Protein AF-A0AA36BW80-F1 (afdb_monomer_lite)

Radius of gyration: 23.78 Å; chains: 1; bounding box: 56×32×63 Å

Organism: Octopus vulgaris (NCBI:txid6645)

Sequence (211 aa):
MNAEKLYYISKNQFQKLRVDFVKYLDDIDSFLDEALDNGLLTQSNIEGIMSEKDSNSQKRRLHNILYKKLPDGSREFVSALKKSEHEEIITLLDEQSVYPMKFKTHGRVVLINNVKFDDEEKYPERLGSEKDVEGITKLFTAFNFDVQLYSNKTAEEMEDSILKEAAESTANEDCFVMFLMSHGALGNIVGVDGEKLPYSTINKILKKSTP

Foldseek 3Di:
DPPLQQFAQALVLLVVCLVVQLVQPPPVPQLVVLCCVLVVDDPVLVVVLVPDPDSSSSSNSVSVSNSVCPPVCVSSNVRSCVRSVSVVSVVSSVPPPDQGQTFQQLEAEEEEAEFAAPPCVVFPGPPPVVVVVVVVVVVSVVSRHHYHYHYQFALVRVLVVLLVVLADDCPRHSDYHYHHHADDDVQFGGGSHRDTHGPVSSVVSNVPRDD

Structure (mmCIF, N/CA/C/O backbone):
data_AF-A0AA36BW80-F1
#
_entry.id   AF-A0AA36BW80-F1
#
loop_
_atom_site.group_PDB
_atom_site.id
_atom_site.type_symbol
_atom_site.label_atom_id
_atom_site.label_alt_id
_atom_site.label_comp_id
_atom_site.label_asym_id
_atom_site.label_entity_id
_atom_site.label_seq_id
_atom_site.pdbx_PDB_ins_code
_atom_site.Cartn_x
_atom_site.Cartn_y
_atom_site.Cartn_z
_atom_site.occupancy
_atom_site.B_iso_or_equiv
_atom_site.auth_seq_id
_atom_site.auth_comp_id
_atom_site.auth_asym_id
_atom_site.auth_atom_id
_atom_site.pdbx_PDB_model_num
ATOM 1 N N . MET A 1 1 ? 11.065 -20.144 -0.712 1.00 30.17 1 MET A N 1
ATOM 2 C CA . MET A 1 1 ? 10.770 -19.592 -2.050 1.00 30.17 1 MET A CA 1
ATOM 3 C C . MET A 1 1 ? 10.966 -18.095 -1.936 1.00 30.17 1 MET A C 1
ATOM 5 O O . MET A 1 1 ? 10.349 -17.511 -1.058 1.00 30.17 1 MET A O 1
ATOM 9 N N . ASN A 1 2 ? 11.896 -17.509 -2.694 1.00 33.22 2 ASN A N 1
ATOM 10 C CA . ASN A 1 2 ? 12.104 -16.059 -2.676 1.00 33.22 2 ASN A CA 1
ATOM 11 C C . ASN A 1 2 ? 10.830 -15.415 -3.221 1.00 33.22 2 ASN A C 1
ATOM 13 O O . ASN A 1 2 ? 10.525 -15.601 -4.397 1.00 33.22 2 ASN A O 1
ATOM 17 N N . ALA A 1 3 ? 10.070 -14.731 -2.367 1.00 41.69 3 ALA A N 1
ATOM 18 C CA . ALA A 1 3 ? 8.984 -13.889 -2.833 1.00 41.69 3 ALA A CA 1
ATOM 19 C C . ALA A 1 3 ? 9.610 -12.828 -3.744 1.00 41.69 3 ALA A C 1
ATOM 21 O O . ALA A 1 3 ? 10.480 -12.057 -3.333 1.00 41.69 3 ALA A O 1
ATOM 22 N N . GLU A 1 4 ? 9.269 -12.889 -5.025 1.00 52.19 4 GLU A N 1
ATOM 23 C CA . GLU A 1 4 ? 9.754 -11.953 -6.023 1.00 52.19 4 GLU A CA 1
ATOM 24 C C . GLU A 1 4 ? 9.199 -10.581 -5.638 1.00 52.19 4 GLU A C 1
ATOM 26 O O . GLU A 1 4 ? 7.994 -10.355 -5.725 1.00 52.19 4 GLU A O 1
ATOM 31 N N . LYS A 1 5 ? 10.058 -9.692 -5.121 1.00 57.06 5 LYS A N 1
ATOM 32 C CA . LYS A 1 5 ? 9.655 -8.328 -4.769 1.00 57.06 5 LYS A CA 1
ATOM 33 C C . LYS A 1 5 ? 8.990 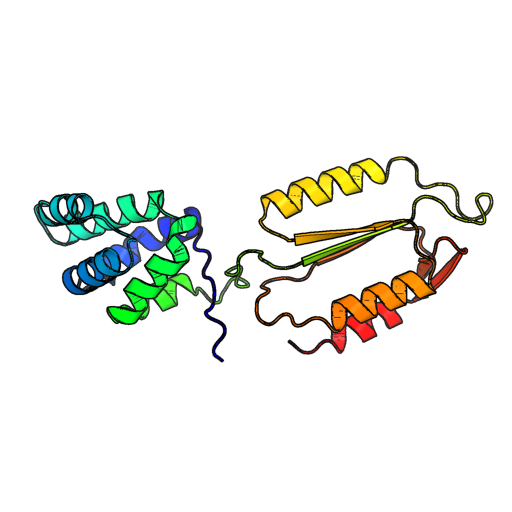-7.707 -5.999 1.00 57.06 5 LYS A C 1
ATOM 35 O O . LYS A 1 5 ? 9.675 -7.468 -6.994 1.00 57.06 5 LYS A O 1
ATOM 40 N N . LEU A 1 6 ? 7.679 -7.461 -5.948 1.00 59.22 6 LEU A N 1
ATOM 41 C CA . LEU A 1 6 ? 7.058 -6.549 -6.901 1.00 59.22 6 LEU A CA 1
ATOM 42 C C . LEU A 1 6 ? 7.641 -5.172 -6.591 1.00 59.22 6 LEU A C 1
ATOM 44 O O . LEU A 1 6 ? 7.591 -4.729 -5.449 1.00 59.22 6 LEU A O 1
ATOM 48 N N . TYR A 1 7 ? 8.262 -4.547 -7.586 1.00 70.88 7 TYR A N 1
ATOM 49 C CA . TYR A 1 7 ? 8.749 -3.180 -7.474 1.00 70.88 7 TYR A CA 1
ATOM 50 C C . TYR A 1 7 ? 7.719 -2.245 -8.093 1.00 70.88 7 TYR A C 1
ATOM 52 O O . TYR A 1 7 ? 7.228 -2.507 -9.188 1.00 70.88 7 TYR A O 1
ATOM 60 N N . TYR A 1 8 ? 7.444 -1.135 -7.419 1.00 81.56 8 TYR A N 1
ATOM 61 C CA . TYR A 1 8 ? 6.646 -0.026 -7.912 1.00 81.56 8 TYR A CA 1
ATOM 62 C C . TYR A 1 8 ? 7.563 1.186 -8.016 1.00 81.56 8 TYR A C 1
ATOM 64 O O . TYR A 1 8 ? 7.999 1.743 -7.010 1.00 81.56 8 TYR A O 1
ATOM 72 N N . ILE A 1 9 ? 7.885 1.582 -9.245 1.00 85.94 9 ILE A N 1
ATOM 73 C CA . ILE A 1 9 ? 8.700 2.762 -9.519 1.00 85.94 9 ILE A CA 1
ATOM 74 C C . ILE A 1 9 ? 7.771 3.844 -10.049 1.00 85.94 9 ILE A C 1
ATOM 76 O O . ILE A 1 9 ? 7.249 3.770 -11.166 1.00 85.94 9 ILE A O 1
ATOM 80 N N . SER A 1 10 ? 7.559 4.883 -9.244 1.00 85.12 10 SER A N 1
ATOM 81 C CA . SER A 1 10 ? 6.707 5.994 -9.661 1.00 85.12 10 SER A CA 1
ATOM 82 C C . SER A 1 10 ? 7.362 6.807 -10.785 1.00 85.12 10 SER A C 1
ATOM 84 O O . SER A 1 10 ? 8.582 6.992 -10.826 1.00 85.12 10 SER A O 1
ATOM 86 N N . LYS A 1 11 ? 6.542 7.395 -11.666 1.00 89.12 11 LYS A N 1
ATOM 87 C CA . LYS A 1 11 ? 7.024 8.324 -12.705 1.00 89.12 11 LYS A CA 1
ATOM 88 C C . LYS A 1 11 ? 7.850 9.472 -12.123 1.00 89.12 11 LYS A C 1
ATOM 90 O O . LYS A 1 11 ? 8.851 9.858 -12.714 1.00 89.12 11 LYS A O 1
ATOM 95 N N . ASN A 1 12 ? 7.450 10.005 -10.967 1.00 85.69 12 ASN A N 1
ATOM 96 C CA . ASN A 1 12 ? 8.148 11.109 -10.306 1.00 85.69 12 ASN A CA 1
ATOM 97 C C . ASN A 1 12 ? 9.541 10.689 -9.810 1.00 85.69 12 ASN A C 1
ATOM 99 O O . ASN A 1 12 ? 10.522 11.380 -10.073 1.00 85.69 12 ASN A O 1
ATOM 103 N N . GLN A 1 13 ? 9.637 9.532 -9.148 1.00 85.94 13 GLN A N 1
ATOM 104 C CA . GLN A 1 13 ? 10.915 8.952 -8.723 1.00 85.94 13 GLN A CA 1
ATOM 105 C C . GLN A 1 13 ? 11.845 8.754 -9.924 1.00 85.94 13 GLN A C 1
ATOM 107 O O . GLN A 1 13 ? 12.967 9.256 -9.934 1.00 85.94 13 GLN A O 1
ATOM 112 N N . PHE A 1 14 ? 11.349 8.117 -10.985 1.00 91.56 14 PHE A N 1
ATOM 113 C CA . PHE A 1 14 ? 12.156 7.863 -12.175 1.00 91.56 14 PHE A CA 1
ATOM 114 C C . PHE A 1 14 ? 12.540 9.142 -12.937 1.00 91.56 14 PHE A C 1
ATOM 116 O O . PHE A 1 14 ? 13.616 9.230 -13.529 1.00 91.56 14 PHE A O 1
ATOM 123 N N . GLN A 1 15 ? 11.685 10.167 -12.915 1.00 91.44 15 GLN A N 1
ATOM 124 C CA . GLN A 1 15 ? 11.980 11.468 -13.513 1.00 91.44 15 GLN A CA 1
ATOM 125 C C . GLN A 1 15 ? 13.122 12.187 -12.792 1.00 91.44 15 GLN A C 1
ATOM 127 O O . GLN A 1 15 ? 13.982 12.761 -13.462 1.00 91.44 15 GLN A O 1
ATOM 132 N N . LYS A 1 16 ? 13.156 12.135 -11.455 1.00 90.25 16 LYS A N 1
ATOM 133 C CA . LYS A 1 16 ? 14.258 12.692 -10.653 1.00 90.25 16 LYS A CA 1
ATOM 134 C C . LYS A 1 16 ? 15.579 11.971 -10.926 1.00 90.25 16 LYS A C 1
ATOM 136 O O . LYS A 1 16 ? 16.608 12.629 -11.030 1.00 90.25 16 LYS A O 1
ATOM 141 N N . LEU A 1 17 ? 15.524 10.660 -11.161 1.00 91.12 17 LEU A N 1
ATOM 142 C CA . LEU A 1 17 ? 16.691 9.826 -11.457 1.00 91.12 17 LEU A CA 1
ATOM 143 C C . LEU A 1 17 ? 17.322 10.091 -12.837 1.00 91.12 17 LEU A C 1
ATOM 145 O O . LEU A 1 17 ? 18.372 9.546 -13.142 1.00 91.12 17 LEU A O 1
ATOM 149 N N . ARG A 1 18 ? 16.725 10.913 -13.712 1.00 94.00 18 ARG A N 1
ATOM 150 C CA . ARG A 1 18 ? 17.147 11.030 -15.123 1.00 94.00 18 ARG A CA 1
ATOM 151 C C . ARG A 1 18 ? 18.644 11.297 -15.326 1.00 94.00 18 ARG A C 1
ATOM 153 O O . ARG A 1 18 ? 19.227 10.750 -16.259 1.00 94.00 18 ARG A O 1
ATOM 160 N N . VAL A 1 19 ? 19.242 12.172 -14.515 1.00 93.75 19 VAL A N 1
ATOM 161 C CA . VAL A 1 19 ? 20.666 12.532 -14.644 1.00 93.75 19 VAL A CA 1
ATOM 162 C C . VAL A 1 19 ? 21.546 11.335 -14.303 1.00 93.75 19 VAL A C 1
ATOM 164 O O . VAL A 1 19 ? 22.405 10.966 -15.103 1.00 93.75 19 VAL A O 1
ATOM 167 N N . ASP A 1 20 ? 21.285 10.700 -13.165 1.00 94.38 20 ASP A N 1
ATOM 168 C CA . ASP A 1 20 ? 22.037 9.536 -12.714 1.00 94.38 20 ASP A CA 1
ATOM 169 C C . ASP A 1 20 ? 21.782 8.315 -13.603 1.00 94.38 20 ASP A C 1
ATOM 171 O O . ASP A 1 20 ? 22.722 7.616 -13.953 1.00 94.38 20 ASP A O 1
ATOM 175 N N . PHE A 1 21 ? 20.558 8.115 -14.098 1.00 95.06 21 PHE A N 1
ATOM 176 C CA . PHE A 1 21 ? 20.239 7.057 -15.059 1.00 95.06 21 PHE A CA 1
ATOM 177 C C . PHE A 1 21 ? 21.122 7.136 -16.313 1.00 95.06 21 PHE A C 1
ATOM 179 O O . PHE A 1 21 ? 21.703 6.142 -16.729 1.00 95.06 21 PHE A O 1
ATOM 186 N N . VAL A 1 22 ? 21.282 8.324 -16.909 1.00 95.81 22 VAL A N 1
ATOM 187 C CA . VAL A 1 22 ? 22.156 8.501 -18.088 1.00 95.81 22 VAL A CA 1
ATOM 188 C C . VAL A 1 22 ? 23.632 8.283 -17.734 1.00 95.81 22 VAL A C 1
ATOM 190 O O . VAL A 1 22 ? 24.400 7.801 -18.567 1.00 95.81 22 VAL A O 1
ATOM 193 N N . LYS A 1 23 ? 24.031 8.644 -16.512 1.00 94.88 23 LYS A N 1
ATOM 194 C CA . LYS A 1 23 ? 25.407 8.522 -16.024 1.00 94.88 23 LYS A CA 1
ATOM 195 C C . LYS A 1 23 ? 25.804 7.070 -15.739 1.00 94.88 23 LYS A C 1
ATOM 197 O O . LYS A 1 23 ? 26.916 6.698 -16.093 1.00 94.88 23 LYS A O 1
ATOM 202 N N . TYR A 1 24 ? 24.920 6.296 -15.112 1.00 95.88 24 TYR A N 1
ATOM 203 C CA . TYR A 1 24 ? 25.202 4.954 -14.592 1.00 95.88 24 TYR A CA 1
ATOM 204 C C . TYR A 1 24 ? 24.695 3.811 -15.481 1.00 95.88 24 TYR A C 1
ATOM 206 O O . TYR A 1 24 ? 25.012 2.668 -15.199 1.00 95.88 24 TYR A O 1
ATOM 214 N N . LEU A 1 25 ? 23.928 4.084 -16.546 1.00 95.56 25 LEU A N 1
ATOM 215 C CA . LEU A 1 25 ? 23.582 3.060 -17.542 1.00 95.56 25 LEU A CA 1
ATOM 216 C C . LEU A 1 25 ? 24.729 2.922 -18.547 1.00 95.56 25 LEU A C 1
ATOM 218 O O . LEU A 1 25 ? 24.671 3.527 -19.616 1.00 95.56 25 LEU A O 1
ATOM 222 N N . ASP A 1 26 ? 25.822 2.274 -18.179 1.00 89.69 26 ASP A N 1
ATOM 223 C CA . ASP A 1 26 ? 27.052 2.186 -18.969 1.00 89.69 26 ASP A CA 1
ATOM 224 C C . ASP A 1 26 ? 26.953 1.200 -20.143 1.00 89.69 26 ASP A C 1
ATOM 226 O O . ASP A 1 26 ? 27.280 1.606 -21.264 1.00 89.69 26 ASP A O 1
ATOM 230 N N . ASP A 1 27 ? 26.422 -0.005 -19.928 1.00 94.44 27 ASP A N 1
ATOM 231 C CA . ASP A 1 27 ? 26.172 -1.013 -20.968 1.00 94.44 27 ASP A CA 1
ATOM 232 C C . ASP A 1 27 ? 24.701 -1.026 -21.420 1.00 94.44 27 ASP A C 1
ATOM 234 O O . ASP A 1 27 ? 23.861 -1.827 -20.996 1.00 94.44 27 ASP A O 1
ATOM 238 N N . ILE A 1 28 ? 24.374 -0.090 -22.314 1.00 95.88 28 ILE A N 1
ATOM 239 C CA . ILE A 1 28 ? 23.012 0.031 -22.839 1.00 95.88 28 ILE A CA 1
ATOM 240 C C . ILE A 1 28 ? 22.580 -1.206 -23.636 1.00 95.88 28 ILE A C 1
ATOM 242 O O . ILE A 1 28 ? 21.406 -1.557 -23.571 1.00 95.88 28 ILE A O 1
ATOM 246 N N . ASP A 1 29 ? 23.488 -1.862 -24.358 1.00 96.69 29 ASP A N 1
ATOM 247 C CA . ASP A 1 29 ? 23.146 -2.970 -25.254 1.00 96.69 29 ASP A CA 1
ATOM 248 C C . ASP A 1 29 ? 22.664 -4.178 -24.444 1.00 96.69 29 ASP A C 1
ATOM 250 O O . ASP A 1 29 ? 21.550 -4.658 -24.668 1.00 96.69 29 ASP A O 1
ATOM 254 N N . SER A 1 30 ? 23.413 -4.561 -23.403 1.00 97.00 30 SER A N 1
ATOM 255 C CA . SER A 1 30 ? 23.007 -5.636 -22.487 1.00 97.00 30 SER A CA 1
ATOM 256 C C . SER A 1 30 ? 21.663 -5.349 -21.810 1.00 97.00 30 SER A C 1
ATOM 258 O O . SER A 1 30 ? 20.834 -6.244 -21.646 1.00 97.00 30 SER A O 1
ATOM 260 N N . PHE A 1 31 ? 21.393 -4.092 -21.438 1.00 98.12 31 PHE A N 1
ATOM 261 C CA . PHE A 1 31 ? 20.081 -3.725 -20.899 1.00 98.12 31 PHE A CA 1
ATOM 262 C C . PHE A 1 31 ? 18.959 -3.855 -21.942 1.00 98.12 31 PHE A C 1
ATOM 264 O O . PHE A 1 31 ? 17.864 -4.309 -21.604 1.00 98.12 31 PHE A O 1
ATOM 271 N N . LEU A 1 32 ? 19.188 -3.420 -23.185 1.00 97.88 32 LEU A N 1
ATOM 272 C CA . LEU A 1 32 ? 18.172 -3.468 -24.240 1.00 97.88 32 LEU A CA 1
ATOM 273 C C . LEU A 1 32 ? 17.806 -4.907 -24.611 1.00 97.88 32 LEU A C 1
ATOM 275 O O . LEU A 1 32 ? 16.619 -5.167 -24.814 1.00 97.88 32 LEU A O 1
ATOM 279 N N . ASP A 1 33 ? 18.777 -5.819 -24.637 1.00 97.81 33 ASP A N 1
ATOM 280 C CA . ASP A 1 33 ? 18.545 -7.244 -24.889 1.00 97.81 33 ASP A CA 1
ATOM 281 C C . ASP A 1 33 ? 17.651 -7.862 -23.804 1.00 97.81 33 ASP A C 1
ATOM 283 O O . ASP A 1 33 ? 16.617 -8.460 -24.110 1.00 97.81 33 ASP A O 1
ATOM 287 N N . GLU A 1 34 ? 17.967 -7.626 -22.528 1.00 98.12 34 GLU A N 1
ATOM 288 C CA . GLU A 1 34 ? 17.155 -8.121 -21.407 1.00 98.12 34 GLU A CA 1
ATOM 289 C C . GLU A 1 34 ? 15.753 -7.495 -21.364 1.00 98.12 34 GLU A C 1
ATOM 291 O O . GLU A 1 34 ? 14.761 -8.153 -21.032 1.00 98.12 34 GLU A O 1
ATOM 296 N N . ALA A 1 35 ? 15.646 -6.213 -21.719 1.00 97.44 35 ALA A N 1
ATOM 297 C CA . ALA A 1 35 ? 14.373 -5.507 -21.795 1.00 97.44 35 ALA A CA 1
ATOM 298 C C . ALA A 1 35 ? 13.517 -5.942 -22.999 1.00 97.44 35 ALA A C 1
ATOM 300 O O . ALA A 1 35 ? 12.293 -5.797 -22.960 1.00 97.44 35 ALA A O 1
ATOM 301 N N . LEU A 1 36 ? 14.125 -6.447 -24.074 1.00 97.81 36 LEU A N 1
ATOM 302 C CA . LEU A 1 36 ? 13.403 -7.075 -25.180 1.00 97.81 36 LEU A CA 1
ATOM 303 C C . LEU A 1 36 ? 12.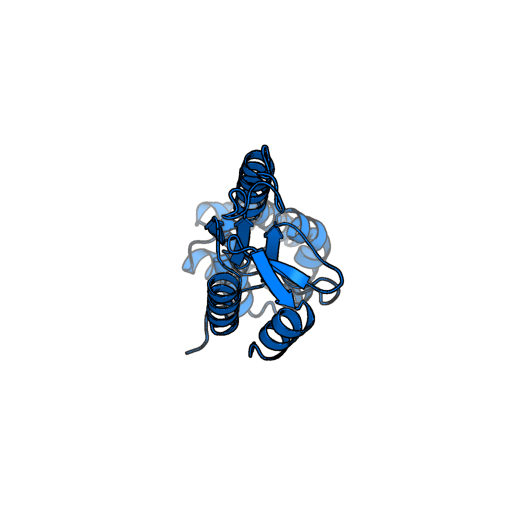888 -8.454 -24.771 1.00 97.81 36 LEU A C 1
ATOM 305 O O . LEU A 1 36 ? 11.708 -8.742 -24.975 1.00 97.81 36 LEU A O 1
ATOM 309 N N . ASP A 1 37 ? 13.759 -9.274 -24.175 1.00 97.69 37 ASP A N 1
ATOM 310 C CA . ASP A 1 37 ? 13.466 -10.652 -23.764 1.00 97.69 37 ASP A CA 1
ATOM 311 C C . ASP A 1 37 ? 12.266 -10.718 -22.812 1.00 97.69 37 ASP A C 1
ATOM 313 O O . ASP A 1 37 ? 11.353 -11.526 -22.987 1.00 97.69 37 ASP A O 1
ATOM 317 N N . ASN A 1 38 ? 12.202 -9.799 -21.846 1.00 96.25 38 ASN A N 1
ATOM 318 C CA . ASN A 1 38 ? 11.106 -9.754 -20.879 1.00 96.25 38 ASN A CA 1
ATOM 319 C C . ASN A 1 38 ? 9.876 -8.941 -21.334 1.00 96.25 38 ASN A C 1
ATOM 321 O O . ASN A 1 38 ? 8.931 -8.776 -20.561 1.00 96.25 38 ASN A O 1
ATOM 325 N N . GLY A 1 39 ? 9.870 -8.430 -22.570 1.00 96.62 39 GLY A N 1
ATOM 326 C CA . GLY A 1 39 ? 8.748 -7.691 -23.154 1.00 96.62 39 GLY A CA 1
ATOM 327 C C . GLY A 1 39 ? 8.583 -6.244 -22.671 1.00 96.62 39 GLY A C 1
ATOM 328 O O . GLY A 1 39 ? 7.615 -5.578 -23.063 1.00 96.62 39 GLY A O 1
ATOM 329 N N . LEU A 1 40 ? 9.509 -5.712 -21.864 1.00 97.56 40 LEU A N 1
ATOM 330 C CA . LEU A 1 40 ? 9.504 -4.299 -21.475 1.00 97.56 40 LEU A CA 1
ATOM 331 C C . LEU A 1 40 ? 9.622 -3.388 -22.697 1.00 97.56 40 LEU A C 1
ATOM 333 O O . LEU A 1 40 ? 8.939 -2.364 -22.764 1.00 97.56 40 LEU A O 1
ATOM 337 N N . LEU A 1 41 ? 10.462 -3.737 -23.667 1.00 97.94 41 LEU A N 1
ATOM 338 C CA . LEU A 1 41 ? 10.683 -2.998 -24.907 1.00 97.94 41 LEU A CA 1
ATOM 339 C C . LEU A 1 41 ? 10.330 -3.854 -26.121 1.00 97.94 41 LEU A C 1
ATOM 341 O O . LEU A 1 41 ? 10.362 -5.076 -26.086 1.00 97.94 41 LEU A O 1
ATOM 345 N N . THR A 1 42 ? 9.977 -3.190 -27.219 1.00 97.69 42 THR A N 1
ATOM 346 C CA . THR A 1 42 ? 9.778 -3.847 -28.517 1.00 97.69 42 THR A CA 1
ATOM 347 C C . THR A 1 42 ? 10.972 -3.605 -29.433 1.00 97.69 42 THR A C 1
ATOM 349 O O . THR A 1 42 ? 11.711 -2.635 -29.252 1.00 97.69 42 THR A O 1
ATOM 352 N N . GLN A 1 43 ? 11.102 -4.405 -30.494 1.00 97.19 43 GLN A N 1
ATOM 353 C CA . GLN A 1 43 ? 12.146 -4.210 -31.506 1.00 97.19 43 GLN A CA 1
ATOM 354 C C . GLN A 1 43 ? 12.141 -2.785 -32.086 1.00 97.19 43 GLN A C 1
ATOM 356 O O . GLN A 1 43 ? 13.180 -2.144 -32.191 1.00 97.19 43 GLN A O 1
ATOM 361 N N . SER A 1 44 ? 10.952 -2.233 -32.358 1.00 97.00 44 SER A N 1
ATOM 362 C CA . SER A 1 44 ? 10.804 -0.850 -32.831 1.00 97.00 44 SER A CA 1
ATOM 363 C C . SER A 1 44 ? 11.274 0.186 -31.799 1.00 97.00 44 SER A C 1
ATOM 365 O O . SER A 1 44 ? 11.780 1.249 -32.166 1.00 97.00 44 SER A O 1
ATOM 367 N N . ASN A 1 45 ? 11.131 -0.099 -30.496 1.00 96.88 45 ASN A N 1
ATOM 368 C CA . ASN A 1 45 ? 11.712 0.759 -29.464 1.00 96.88 45 ASN A CA 1
ATOM 369 C C . ASN A 1 45 ? 13.241 0.755 -29.556 1.00 96.88 45 ASN A C 1
ATOM 371 O O . ASN A 1 45 ? 13.827 1.836 -29.542 1.00 96.88 45 ASN A O 1
ATOM 375 N N . ILE A 1 46 ? 13.853 -0.423 -29.695 1.00 97.31 46 ILE A N 1
ATOM 376 C CA . ILE A 1 46 ? 15.311 -0.597 -29.770 1.00 97.31 46 ILE A CA 1
ATOM 377 C C . ILE A 1 46 ? 15.885 0.059 -31.019 1.00 97.31 46 ILE A C 1
ATOM 379 O O . ILE A 1 46 ? 16.778 0.888 -30.895 1.00 97.31 46 ILE A O 1
ATOM 383 N N . GLU A 1 47 ? 15.333 -0.215 -32.202 1.00 97.00 47 GLU A N 1
ATOM 384 C CA . GLU A 1 47 ? 15.765 0.416 -33.460 1.00 97.00 47 GLU A CA 1
ATOM 385 C C . GLU A 1 47 ? 15.738 1.941 -33.356 1.00 97.00 47 GLU A C 1
ATOM 387 O O . GLU A 1 47 ? 16.675 2.637 -33.746 1.00 97.00 47 GLU A O 1
ATOM 392 N N . GLY A 1 48 ? 14.670 2.467 -32.754 1.00 97.00 48 GLY A N 1
ATOM 393 C CA . GLY A 1 48 ? 14.561 3.877 -32.453 1.00 97.00 48 GLY A CA 1
ATOM 394 C C . GLY A 1 48 ? 15.676 4.362 -31.530 1.00 97.00 48 GLY A C 1
ATOM 395 O O . GLY A 1 48 ? 16.349 5.333 -31.857 1.00 97.00 48 GLY A O 1
ATOM 396 N N . ILE A 1 49 ? 15.887 3.711 -30.389 1.00 97.62 49 ILE A N 1
ATOM 397 C CA . ILE A 1 49 ? 16.944 4.085 -29.440 1.00 97.62 49 ILE A CA 1
ATOM 398 C C . ILE A 1 49 ? 18.308 4.066 -30.135 1.00 97.62 49 ILE A C 1
ATOM 400 O O . ILE A 1 49 ? 19.000 5.075 -30.099 1.00 97.62 49 ILE A O 1
ATOM 404 N N . MET A 1 50 ? 18.646 2.987 -30.839 1.00 96.38 50 MET A N 1
ATOM 405 C CA . MET A 1 50 ? 19.955 2.794 -31.470 1.00 96.38 50 MET A CA 1
ATOM 406 C C . MET A 1 50 ? 20.207 3.709 -32.672 1.00 96.38 50 MET A C 1
ATOM 408 O O . MET A 1 50 ? 21.361 3.971 -32.997 1.00 96.38 50 MET A O 1
ATOM 412 N N . SER A 1 51 ? 19.156 4.262 -33.289 1.00 96.50 51 SER A N 1
ATOM 413 C CA . SER A 1 51 ? 19.281 5.277 -34.348 1.00 96.50 51 SER A CA 1
ATOM 414 C C . SER A 1 51 ? 19.789 6.642 -33.864 1.00 96.50 51 SER A C 1
ATOM 416 O O . SER A 1 51 ? 20.113 7.504 -34.684 1.00 96.50 51 SER A O 1
ATOM 418 N N . GLU A 1 52 ? 19.830 6.877 -32.548 1.00 97.25 52 GLU A N 1
ATOM 419 C CA . GLU A 1 52 ? 20.319 8.136 -31.993 1.00 97.25 52 GLU A CA 1
ATOM 420 C C . GLU A 1 52 ? 21.825 8.310 -32.226 1.00 97.25 52 GLU A C 1
ATOM 422 O O . GLU A 1 52 ? 22.609 7.365 -32.219 1.00 97.25 52 GLU A O 1
ATOM 427 N N . LYS A 1 53 ? 22.240 9.567 -32.384 1.00 93.06 53 LYS A N 1
ATOM 428 C CA . L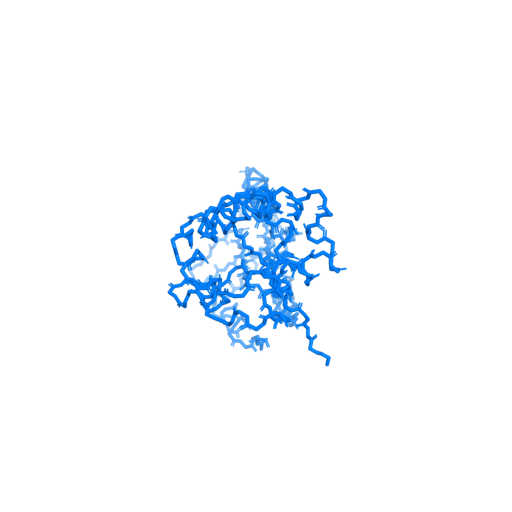YS A 1 53 ? 23.592 9.943 -32.828 1.00 93.06 53 LYS A CA 1
ATOM 429 C C . LYS A 1 53 ? 24.727 9.598 -31.855 1.00 93.06 53 LYS A C 1
ATOM 431 O O . LYS A 1 53 ? 25.884 9.566 -32.260 1.00 93.06 53 LYS A O 1
ATOM 436 N N . ASP A 1 54 ? 24.416 9.467 -30.567 1.00 95.12 54 ASP A N 1
ATOM 437 C CA . ASP A 1 54 ? 25.396 9.285 -29.500 1.00 95.12 54 ASP A CA 1
ATOM 438 C C . ASP A 1 54 ? 24.779 8.570 -28.296 1.00 95.12 54 ASP A C 1
ATOM 440 O O . ASP A 1 54 ? 23.569 8.645 -28.068 1.00 95.12 54 ASP A O 1
ATOM 444 N N . SER A 1 55 ? 25.634 7.938 -27.489 1.00 93.88 55 SER A N 1
ATOM 445 C CA . SE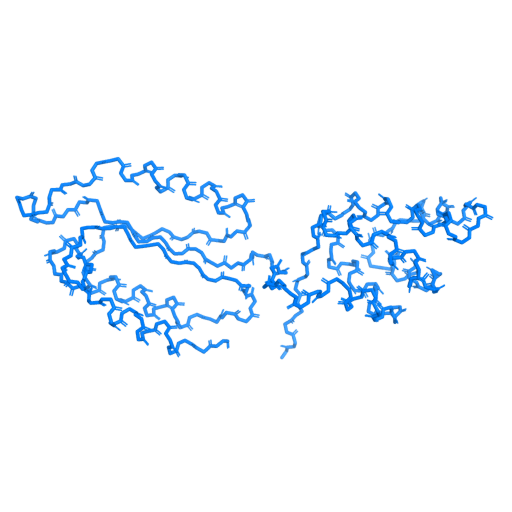R A 1 55 ? 25.226 7.128 -26.337 1.00 93.88 55 SER A CA 1
ATOM 446 C C . SER A 1 55 ? 24.347 7.888 -25.334 1.00 93.88 55 SER A C 1
ATOM 448 O O . SER A 1 55 ? 23.333 7.370 -24.871 1.00 93.88 55 SER A O 1
ATOM 450 N N . ASN A 1 56 ? 24.632 9.161 -25.038 1.00 95.31 56 ASN A N 1
ATOM 451 C CA . ASN A 1 56 ? 23.795 9.925 -24.106 1.00 95.31 56 ASN A CA 1
ATOM 452 C C . ASN A 1 56 ? 22.412 10.222 -24.697 1.00 95.31 56 ASN A C 1
ATOM 454 O O . ASN A 1 56 ? 21.418 10.248 -23.964 1.00 95.31 56 ASN A O 1
ATOM 458 N N . SER A 1 57 ? 22.328 10.457 -26.006 1.00 96.81 57 SER A N 1
ATOM 459 C CA . SER A 1 57 ? 21.056 10.628 -26.712 1.00 96.81 57 SER A CA 1
ATOM 460 C C . SER A 1 57 ? 20.240 9.324 -26.715 1.00 96.81 57 SER A C 1
ATOM 462 O O . SER A 1 57 ? 19.044 9.374 -26.412 1.00 96.81 57 SER A O 1
ATOM 464 N N . GLN A 1 58 ? 20.891 8.167 -26.897 1.00 97.81 58 GLN A N 1
ATOM 465 C CA . GLN A 1 58 ? 20.276 6.836 -26.755 1.00 97.81 58 GLN A CA 1
ATOM 466 C C . GLN A 1 58 ? 19.688 6.639 -25.345 1.00 97.81 58 GLN A C 1
ATOM 468 O O . GLN A 1 58 ? 18.484 6.411 -25.197 1.00 97.81 58 GLN A O 1
ATOM 473 N N . LYS A 1 59 ? 20.492 6.841 -24.289 1.00 97.56 59 LYS A N 1
ATOM 474 C CA . LYS A 1 59 ? 20.065 6.699 -22.880 1.00 97.56 59 LYS A CA 1
ATOM 475 C C . LYS A 1 59 ? 18.911 7.635 -22.518 1.00 97.56 59 LYS A C 1
ATOM 477 O O . LYS A 1 59 ? 17.969 7.246 -21.829 1.00 97.56 59 LYS A O 1
ATOM 482 N N . ARG A 1 60 ? 18.931 8.880 -23.012 1.00 96.81 60 ARG A N 1
ATOM 483 C CA . ARG A 1 60 ? 17.833 9.846 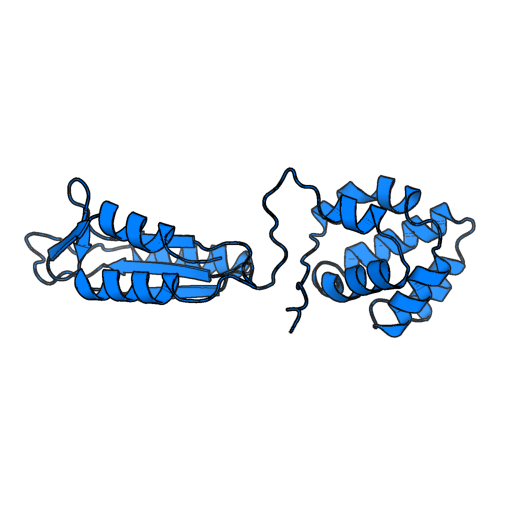-22.812 1.00 96.81 60 ARG A CA 1
ATOM 484 C C . ARG A 1 60 ? 16.549 9.409 -23.507 1.00 96.81 60 ARG A C 1
ATOM 486 O O . ARG A 1 60 ? 15.468 9.613 -22.951 1.00 96.81 60 ARG A O 1
ATOM 493 N N . ARG A 1 61 ? 16.644 8.846 -24.712 1.00 97.69 61 ARG A N 1
ATOM 494 C CA . ARG A 1 61 ? 15.481 8.319 -25.430 1.00 97.69 61 ARG A CA 1
ATOM 495 C C . ARG A 1 61 ? 14.906 7.097 -24.724 1.00 97.69 61 ARG A C 1
ATOM 497 O O . ARG A 1 61 ? 13.690 7.048 -24.535 1.00 97.69 61 ARG A O 1
ATOM 504 N N . LEU A 1 62 ? 15.762 6.182 -24.273 1.00 98.00 62 LEU A N 1
ATOM 505 C CA . LEU A 1 62 ? 15.368 5.038 -23.457 1.00 98.00 62 LEU A CA 1
ATOM 506 C C . LEU A 1 62 ? 14.637 5.487 -22.184 1.00 98.00 62 LEU A C 1
ATOM 508 O O . LEU A 1 62 ? 13.518 5.040 -21.936 1.00 98.00 62 LEU A O 1
ATOM 512 N N . HIS A 1 63 ? 15.198 6.443 -21.436 1.00 97.31 63 HIS A N 1
ATOM 513 C CA . HIS A 1 63 ? 14.556 7.017 -20.244 1.00 97.31 63 HIS A CA 1
ATOM 514 C C . HIS A 1 63 ? 13.138 7.531 -20.541 1.00 97.31 63 HIS A C 1
ATOM 516 O O . HIS A 1 63 ? 12.191 7.188 -19.837 1.00 97.31 63 HIS A O 1
ATOM 522 N N . ASN A 1 64 ? 12.947 8.274 -21.636 1.00 96.88 64 ASN A N 1
ATOM 523 C CA . ASN A 1 64 ? 11.626 8.780 -22.024 1.00 96.88 64 ASN A CA 1
ATOM 524 C C . ASN A 1 64 ? 10.620 7.665 -22.366 1.00 96.88 64 ASN A C 1
ATOM 526 O O . ASN A 1 64 ? 9.419 7.832 -22.143 1.00 96.88 64 ASN A O 1
ATOM 530 N N . ILE A 1 65 ? 11.084 6.554 -22.948 1.00 97.44 65 ILE A N 1
ATOM 531 C CA . ILE A 1 65 ? 10.241 5.392 -23.260 1.00 97.44 65 ILE A CA 1
ATOM 532 C C . ILE A 1 65 ? 9.838 4.683 -21.964 1.00 97.44 65 ILE A C 1
ATOM 534 O O . ILE A 1 65 ? 8.647 4.457 -21.741 1.00 97.44 65 ILE A O 1
ATOM 538 N N . LEU A 1 66 ? 10.804 4.409 -21.084 1.00 96.81 66 LEU A N 1
ATOM 539 C CA . LEU A 1 66 ? 10.568 3.778 -19.784 1.00 96.81 66 LEU A CA 1
ATOM 540 C C . LEU A 1 66 ? 9.631 4.620 -18.910 1.00 96.81 66 LEU A C 1
ATOM 542 O O . LEU A 1 66 ? 8.672 4.088 -18.359 1.00 96.81 66 LEU A O 1
ATOM 546 N N . TYR A 1 67 ? 9.798 5.946 -18.880 1.00 95.56 67 TYR A N 1
ATOM 547 C CA . TYR A 1 67 ? 8.905 6.862 -18.157 1.00 95.56 67 TYR A CA 1
ATOM 548 C C . TYR A 1 67 ? 7.425 6.691 -18.541 1.00 95.56 67 TYR A C 1
ATOM 550 O O . TYR A 1 67 ? 6.540 6.856 -17.702 1.00 95.56 67 TYR A O 1
ATOM 558 N N . LYS A 1 68 ? 7.130 6.361 -19.805 1.00 96.19 68 LYS A N 1
ATOM 559 C CA . LYS A 1 68 ? 5.753 6.125 -20.269 1.00 96.19 68 LYS A CA 1
ATOM 560 C C . LYS A 1 68 ? 5.219 4.752 -19.869 1.00 96.19 68 LYS A C 1
ATOM 562 O O . LYS A 1 68 ? 4.010 4.630 -19.706 1.00 96.19 68 LYS A O 1
ATOM 567 N N . LYS A 1 69 ? 6.102 3.761 -19.737 1.00 95.31 69 LYS A N 1
ATOM 568 C CA . LYS A 1 69 ? 5.779 2.378 -19.357 1.00 95.31 69 LYS A CA 1
ATOM 569 C C . LYS A 1 69 ? 5.646 2.200 -17.844 1.00 95.31 69 LYS A C 1
ATOM 571 O O . LYS A 1 69 ? 4.969 1.282 -17.402 1.00 95.31 69 LYS A O 1
ATOM 576 N N . LEU A 1 70 ? 6.256 3.077 -17.052 1.00 92.75 70 LEU A N 1
ATOM 577 C CA . LEU A 1 70 ? 6.105 3.092 -15.599 1.00 92.75 70 LEU A CA 1
ATOM 578 C C . LEU A 1 70 ? 4.756 3.708 -15.173 1.00 92.75 70 LEU A C 1
ATOM 580 O O . LEU A 1 70 ? 4.273 4.636 -15.829 1.00 92.75 70 LEU A O 1
ATOM 584 N N . PRO A 1 71 ? 4.158 3.253 -14.058 1.00 90.50 71 PRO A N 1
ATOM 585 C CA . PRO A 1 71 ? 4.690 2.247 -13.136 1.00 90.50 71 PRO A CA 1
ATOM 586 C C . PRO A 1 71 ? 4.439 0.796 -13.573 1.00 90.50 71 PRO A C 1
ATOM 588 O O . PRO A 1 71 ? 4.998 -0.106 -12.960 1.00 90.50 71 PRO A O 1
ATOM 591 N N . ASP A 1 72 ? 3.637 0.549 -14.608 1.00 90.44 72 ASP A N 1
ATOM 592 C CA . ASP A 1 72 ? 3.186 -0.810 -14.937 1.00 90.44 72 ASP A CA 1
ATOM 593 C C . ASP A 1 72 ? 4.341 -1.741 -15.338 1.00 90.44 72 ASP A C 1
ATOM 595 O O . ASP A 1 72 ? 4.377 -2.881 -14.894 1.00 90.44 72 ASP A O 1
ATOM 599 N N . GLY A 1 73 ? 5.337 -1.235 -16.070 1.00 92.38 73 GLY A N 1
ATOM 600 C CA . GLY A 1 73 ? 6.550 -1.978 -16.440 1.00 92.38 73 GLY A CA 1
ATOM 601 C C . GLY A 1 73 ? 7.650 -2.004 -15.370 1.00 92.38 73 GLY A C 1
ATOM 602 O O . GLY A 1 73 ? 8.814 -2.218 -15.706 1.00 92.38 73 GLY A O 1
ATOM 603 N N . SER A 1 74 ? 7.347 -1.687 -14.103 1.00 91.06 74 SER A N 1
ATOM 604 C CA . SER A 1 74 ? 8.372 -1.598 -13.044 1.00 91.06 74 SER A CA 1
ATOM 605 C C . SER A 1 74 ? 9.051 -2.940 -12.783 1.00 91.06 74 SER A C 1
ATOM 607 O O . SER A 1 74 ? 10.259 -2.979 -12.549 1.00 91.06 74 SER A O 1
ATOM 609 N N . ARG A 1 75 ? 8.290 -4.041 -12.833 1.00 89.38 75 ARG A N 1
ATOM 610 C CA . ARG A 1 75 ? 8.814 -5.387 -12.584 1.00 89.38 75 ARG A CA 1
ATOM 611 C C . ARG A 1 75 ? 9.824 -5.774 -13.654 1.00 89.38 75 ARG A C 1
ATOM 613 O O . ARG A 1 75 ? 10.947 -6.155 -13.330 1.00 89.38 75 ARG A O 1
ATOM 620 N N . GLU A 1 76 ? 9.440 -5.633 -14.914 1.00 95.06 76 GLU A N 1
ATOM 621 C CA . GLU A 1 76 ? 10.277 -5.957 -16.062 1.00 95.06 76 GLU A CA 1
ATOM 622 C C . GLU A 1 76 ? 11.487 -5.017 -16.120 1.00 95.06 76 GLU A C 1
ATOM 624 O O . GLU A 1 76 ? 12.598 -5.460 -16.400 1.00 95.06 76 GLU A O 1
ATOM 629 N N . PHE A 1 77 ? 11.321 -3.740 -15.760 1.00 95.12 77 PHE A N 1
ATOM 630 C CA . PHE A 1 77 ? 12.436 -2.797 -15.683 1.00 95.12 77 PHE A CA 1
ATOM 631 C C . PHE A 1 77 ? 13.479 -3.199 -14.637 1.00 95.12 77 PHE A C 1
ATOM 633 O O . PHE A 1 77 ? 14.665 -3.278 -14.957 1.00 95.12 77 PHE A O 1
ATOM 640 N N . VAL A 1 78 ? 13.059 -3.513 -13.409 1.00 92.44 78 VAL A N 1
ATOM 641 C CA . VAL A 1 78 ? 13.994 -3.966 -12.367 1.00 92.44 78 VAL A CA 1
ATOM 642 C C . VAL A 1 78 ? 14.598 -5.323 -12.717 1.00 92.44 78 VAL A C 1
ATOM 644 O O . VAL A 1 78 ? 15.777 -5.546 -12.449 1.00 92.44 78 VAL A O 1
ATOM 647 N N . SER A 1 79 ? 13.831 -6.224 -13.335 1.00 93.25 79 SER A N 1
ATOM 648 C CA . SER A 1 79 ? 14.364 -7.500 -13.817 1.00 93.25 79 SER A CA 1
ATOM 649 C C . SER A 1 79 ? 15.447 -7.298 -14.872 1.00 93.25 79 SER A C 1
ATOM 651 O O . SER A 1 79 ? 16.468 -7.974 -14.793 1.00 93.25 79 SER A O 1
ATOM 653 N N . ALA A 1 80 ? 15.237 -6.395 -15.835 1.00 96.31 80 ALA A N 1
ATOM 654 C CA . ALA A 1 80 ? 16.224 -6.098 -16.868 1.00 96.31 80 ALA A CA 1
ATOM 655 C C . ALA A 1 80 ? 17.501 -5.528 -16.239 1.00 96.31 80 ALA A C 1
ATOM 657 O O . ALA A 1 80 ? 18.564 -6.089 -16.460 1.00 96.31 80 ALA A O 1
ATOM 658 N N . LEU A 1 81 ? 17.389 -4.522 -15.357 1.00 95.12 81 LEU A N 1
ATOM 659 C CA . LEU A 1 81 ? 18.541 -3.949 -14.642 1.00 95.12 81 LEU A CA 1
ATOM 660 C C . LEU A 1 81 ? 19.343 -4.994 -13.853 1.00 95.12 81 LEU A C 1
ATOM 662 O O . LEU A 1 81 ? 20.566 -4.930 -13.832 1.00 95.12 81 LEU A O 1
ATOM 666 N N . LYS A 1 82 ? 18.667 -5.939 -13.184 1.00 93.50 82 LYS A N 1
ATOM 667 C CA . LYS A 1 82 ? 19.335 -6.994 -12.405 1.00 93.50 82 LYS A CA 1
ATOM 668 C C . LYS A 1 82 ? 20.104 -7.963 -13.292 1.00 93.50 82 LYS A C 1
ATOM 670 O O . LYS A 1 82 ? 21.205 -8.356 -12.933 1.00 93.50 82 LYS A O 1
ATOM 675 N N . LYS A 1 83 ? 19.502 -8.383 -14.405 1.00 95.75 83 LYS A N 1
ATOM 676 C CA . LYS A 1 83 ? 20.114 -9.352 -15.317 1.00 95.75 83 LYS A CA 1
ATOM 677 C C . LYS A 1 83 ? 21.238 -8.740 -16.149 1.00 95.75 83 LYS A C 1
ATOM 679 O O . LYS A 1 83 ? 22.200 -9.434 -16.436 1.00 95.75 83 LYS A O 1
ATOM 684 N N . SER A 1 84 ? 21.138 -7.452 -16.472 1.00 96.50 84 SER A N 1
ATOM 685 C CA . SER A 1 84 ? 22.194 -6.703 -17.150 1.00 96.50 84 SER A CA 1
ATOM 686 C C . SER A 1 84 ? 23.185 -6.032 -16.189 1.00 96.50 84 SER A C 1
ATOM 688 O O . SER A 1 84 ? 23.891 -5.124 -16.605 1.00 96.50 84 SER A O 1
ATOM 690 N N . GLU A 1 85 ? 23.220 -6.434 -14.913 1.00 95.69 85 GLU A N 1
ATOM 691 C CA . GLU A 1 85 ? 24.237 -6.032 -13.921 1.00 95.69 85 GLU A CA 1
ATOM 692 C C . GLU A 1 85 ? 24.325 -4.517 -13.605 1.00 95.69 85 GLU A C 1
ATOM 694 O O . GLU A 1 85 ? 25.352 -4.021 -13.156 1.00 95.69 85 GLU A O 1
ATOM 699 N N . HIS A 1 86 ? 23.226 -3.766 -13.742 1.00 94.69 86 HIS A N 1
ATOM 700 C CA . HIS A 1 86 ? 23.173 -2.323 -13.446 1.00 94.69 86 HIS A CA 1
ATOM 701 C C . HIS A 1 86 ? 22.804 -2.025 -11.976 1.00 94.69 86 HIS A C 1
ATOM 703 O O . HIS A 1 86 ? 21.762 -1.418 -11.676 1.00 94.69 86 HIS A O 1
ATOM 709 N N . GLU A 1 87 ? 23.642 -2.464 -11.035 1.00 89.88 87 GLU A N 1
ATOM 710 C CA . GLU A 1 87 ? 23.375 -2.397 -9.587 1.00 89.88 87 GLU A CA 1
ATOM 711 C C . GLU A 1 87 ? 23.275 -0.967 -9.027 1.00 89.88 87 GLU A C 1
ATOM 713 O O . GLU A 1 87 ? 22.468 -0.703 -8.125 1.00 89.88 87 GLU A O 1
ATOM 718 N N . GLU A 1 88 ? 24.029 -0.009 -9.566 1.00 91.06 88 GLU A N 1
ATOM 719 C CA . GLU A 1 88 ? 24.014 1.388 -9.119 1.00 91.06 88 GLU A CA 1
ATOM 720 C C . GLU A 1 88 ? 22.646 2.031 -9.347 1.00 91.06 88 GLU A C 1
ATOM 722 O O . GLU A 1 88 ? 22.128 2.727 -8.471 1.00 91.06 88 GLU A O 1
ATOM 727 N N . ILE A 1 89 ? 22.019 1.770 -10.498 1.00 91.44 89 ILE A N 1
ATOM 728 C CA . ILE A 1 89 ? 20.682 2.294 -10.809 1.00 91.44 89 ILE A CA 1
ATOM 729 C C . ILE A 1 89 ? 19.650 1.680 -9.864 1.00 91.44 89 ILE A C 1
ATOM 731 O O . ILE A 1 89 ? 18.776 2.394 -9.374 1.00 91.44 89 ILE A O 1
ATOM 735 N N . ILE A 1 90 ? 19.764 0.383 -9.565 1.00 89.00 90 ILE A N 1
ATOM 736 C CA . ILE A 1 90 ? 18.897 -0.290 -8.587 1.00 89.00 90 ILE A CA 1
ATOM 737 C C . ILE A 1 90 ? 19.064 0.350 -7.207 1.00 89.00 90 ILE A C 1
ATOM 739 O O . ILE A 1 90 ? 18.073 0.648 -6.546 1.00 89.00 90 ILE A O 1
ATOM 743 N N . THR A 1 91 ? 20.301 0.621 -6.795 1.00 87.00 91 THR A N 1
ATOM 744 C CA . THR A 1 91 ? 20.609 1.247 -5.503 1.00 87.00 91 THR A CA 1
ATOM 745 C C . THR A 1 91 ? 20.027 2.655 -5.401 1.00 87.00 91 THR A C 1
ATOM 747 O O . THR A 1 91 ? 19.458 3.017 -4.373 1.00 87.00 91 THR A O 1
ATOM 750 N N . LEU A 1 92 ? 20.111 3.444 -6.473 1.00 86.56 92 LEU A N 1
ATOM 751 C CA . LEU A 1 92 ? 19.524 4.785 -6.533 1.00 86.56 92 LEU A CA 1
ATOM 752 C C . LEU A 1 92 ? 17.990 4.757 -6.573 1.00 86.56 92 LEU A C 1
ATOM 754 O O . LEU A 1 92 ? 17.337 5.646 -6.032 1.00 86.56 92 LEU A O 1
ATOM 758 N N . LEU A 1 93 ? 17.393 3.729 -7.180 1.00 82.12 93 LEU A N 1
ATOM 759 C CA . LEU A 1 93 ? 15.952 3.483 -7.084 1.00 82.12 93 LEU A CA 1
ATOM 760 C C . LEU A 1 93 ? 15.530 3.084 -5.660 1.00 82.12 93 LEU A C 1
ATOM 762 O O . LEU A 1 93 ? 14.375 3.285 -5.290 1.00 82.12 93 LEU A O 1
ATOM 766 N N . ASP A 1 94 ? 16.457 2.569 -4.858 1.00 74.31 94 ASP A N 1
ATOM 767 C CA . ASP A 1 94 ? 16.235 2.099 -3.494 1.00 74.31 94 ASP A CA 1
ATOM 768 C C . ASP A 1 94 ? 16.514 3.160 -2.405 1.00 74.31 94 ASP A C 1
ATOM 770 O O . ASP A 1 94 ? 16.592 2.779 -1.238 1.00 74.31 94 ASP A O 1
ATOM 774 N N . GLU A 1 95 ? 16.628 4.458 -2.750 1.00 65.62 95 GLU A N 1
ATOM 775 C CA . GLU A 1 95 ? 16.918 5.584 -1.830 1.00 65.62 95 GLU A CA 1
ATOM 776 C C . GLU A 1 95 ? 16.404 5.360 -0.386 1.00 65.62 95 GLU A C 1
ATOM 778 O O . GLU A 1 95 ? 15.212 5.445 -0.094 1.00 65.62 95 GLU A O 1
ATOM 783 N N . GLN A 1 96 ? 17.338 5.103 0.543 1.00 56.66 96 GLN A N 1
ATOM 784 C CA . GLN A 1 96 ? 17.066 4.672 1.927 1.00 56.66 96 GLN A CA 1
ATOM 785 C C . GLN A 1 96 ? 16.479 5.764 2.843 1.00 56.66 96 GLN A C 1
ATOM 787 O O . GLN A 1 96 ? 16.240 5.519 4.024 1.00 56.66 96 GLN A O 1
ATOM 792 N N . SER A 1 97 ? 16.280 6.986 2.341 1.00 59.31 97 SER A N 1
ATOM 793 C CA . SER A 1 97 ? 15.753 8.109 3.129 1.00 59.31 97 SER A CA 1
ATOM 794 C C . SER A 1 97 ? 14.224 8.123 3.218 1.00 59.31 97 SER A C 1
ATOM 796 O O . SER A 1 97 ? 13.664 8.909 3.986 1.00 59.31 97 SER A O 1
ATOM 798 N N . VAL A 1 98 ? 13.545 7.258 2.458 1.00 67.62 98 VAL A N 1
ATOM 799 C CA . VAL A 1 98 ? 12.084 7.143 2.414 1.00 67.62 98 VAL A CA 1
ATOM 800 C C . VAL A 1 98 ? 11.685 5.699 2.696 1.00 67.62 98 VAL A C 1
ATOM 802 O O . VAL A 1 98 ? 12.328 4.761 2.230 1.00 67.62 98 VAL A O 1
ATOM 805 N N . TYR A 1 99 ? 10.607 5.518 3.461 1.00 74.81 99 TYR A N 1
ATOM 806 C CA . TYR A 1 99 ? 10.042 4.193 3.684 1.00 74.81 99 TYR A CA 1
ATOM 807 C C . TYR A 1 99 ? 9.631 3.576 2.328 1.00 74.81 99 TYR A C 1
ATOM 809 O O . TYR A 1 99 ? 8.900 4.227 1.574 1.00 74.81 99 TYR A O 1
ATOM 817 N N . PRO A 1 100 ? 10.114 2.372 1.972 1.00 75.50 100 PRO A N 1
ATOM 818 C CA . PRO A 1 100 ? 9.869 1.798 0.654 1.00 75.50 100 PRO A CA 1
ATOM 819 C C . PRO A 1 100 ? 8.384 1.460 0.472 1.00 75.50 100 PRO A C 1
ATOM 821 O O . PRO A 1 100 ? 7.808 0.794 1.317 1.00 75.50 100 PRO A O 1
ATOM 824 N N . MET A 1 101 ? 7.797 1.904 -0.645 1.00 81.25 101 MET A N 1
ATOM 825 C CA . MET A 1 101 ? 6.417 1.611 -1.065 1.00 81.25 101 MET A CA 1
ATOM 826 C C . MET A 1 101 ? 6.448 0.927 -2.440 1.00 81.25 101 MET A C 1
ATOM 828 O O . MET A 1 101 ? 6.170 1.549 -3.468 1.00 81.25 101 MET A O 1
ATOM 832 N N . LYS A 1 102 ? 6.952 -0.308 -2.475 1.00 77.06 102 LYS A N 1
ATOM 833 C CA . LYS A 1 102 ? 7.333 -1.048 -3.683 1.00 77.06 102 LYS A CA 1
ATOM 834 C C . LYS A 1 102 ? 6.306 -2.109 -4.089 1.00 77.06 102 LYS A C 1
ATOM 836 O O . LYS A 1 102 ? 6.166 -2.353 -5.284 1.00 77.06 102 LYS A O 1
ATOM 841 N N . PHE A 1 103 ? 5.584 -2.718 -3.160 1.00 82.12 103 PHE A N 1
ATOM 842 C CA . PHE A 1 103 ? 4.596 -3.750 -3.460 1.00 82.12 103 PHE A CA 1
ATOM 843 C C . PHE A 1 103 ? 3.316 -3.179 -4.090 1.00 82.12 103 PHE A C 1
ATOM 845 O O . PHE A 1 103 ? 2.966 -2.015 -3.919 1.00 82.12 103 PHE A O 1
ATOM 852 N N . LYS A 1 104 ? 2.603 -4.011 -4.858 1.00 80.94 104 LYS A N 1
ATOM 853 C CA . LYS A 1 104 ? 1.259 -3.709 -5.369 1.00 80.94 104 LYS A CA 1
ATOM 854 C C . LYS A 1 104 ? 0.347 -4.906 -5.072 1.00 80.94 104 LYS A C 1
ATOM 856 O O . LYS A 1 104 ? 0.528 -5.954 -5.683 1.00 80.94 104 LYS A O 1
ATOM 861 N N . THR A 1 105 ? -0.637 -4.791 -4.181 1.00 86.94 105 THR A N 1
ATOM 862 C CA . THR A 1 105 ? -0.982 -3.612 -3.357 1.00 86.94 105 THR A CA 1
ATOM 863 C C . THR A 1 105 ? 0.141 -3.203 -2.398 1.00 86.94 105 THR A C 1
ATOM 865 O O . THR A 1 105 ? 0.924 -4.050 -1.984 1.00 86.94 105 THR A O 1
ATOM 868 N N . HIS A 1 106 ? 0.215 -1.919 -2.029 1.00 88.56 106 HIS A N 1
ATOM 869 C CA . HIS A 1 106 ? 1.191 -1.433 -1.040 1.00 88.56 106 HIS A CA 1
ATOM 870 C C . HIS A 1 106 ? 0.981 -2.056 0.344 1.00 88.56 106 HIS A C 1
ATOM 872 O O . HIS A 1 106 ? 1.868 -2.044 1.183 1.00 88.56 106 HIS A O 1
ATOM 878 N N . GLY A 1 107 ? -0.195 -2.613 0.591 1.00 92.38 107 GLY A N 1
ATOM 879 C CA . GLY A 1 107 ? -0.539 -3.361 1.785 1.00 92.38 107 GLY A CA 1
ATOM 880 C C . GLY A 1 107 ? -2.020 -3.198 2.072 1.00 92.38 107 GLY A C 1
ATOM 881 O O . GLY A 1 107 ? -2.782 -2.773 1.190 1.00 92.38 107 GLY A O 1
ATOM 882 N N . ARG A 1 108 ? -2.424 -3.538 3.292 1.00 94.12 108 ARG A N 1
ATOM 883 C CA . ARG A 1 108 ? -3.829 -3.543 3.704 1.00 94.12 108 ARG A CA 1
ATOM 884 C C . ARG A 1 108 ? -4.183 -2.332 4.561 1.00 94.12 108 ARG A C 1
ATOM 886 O O . ARG A 1 108 ? -3.387 -1.844 5.367 1.00 94.12 108 ARG A O 1
ATOM 893 N N . VAL A 1 109 ? -5.418 -1.876 4.393 1.00 96.94 109 VAL A N 1
ATOM 894 C CA . VAL A 1 109 ? -6.072 -0.851 5.205 1.00 96.94 109 VAL A CA 1
ATOM 895 C C . VAL A 1 109 ? -7.281 -1.484 5.873 1.00 96.94 109 VAL A C 1
ATOM 897 O O . VAL A 1 109 ? -8.277 -1.776 5.216 1.00 96.94 109 VAL A O 1
ATOM 900 N N . VAL A 1 110 ? -7.210 -1.667 7.185 1.00 97.25 110 VAL A N 1
ATOM 901 C CA . VAL A 1 110 ? -8.300 -2.221 7.990 1.00 97.25 110 VAL A CA 1
ATOM 902 C C . VAL A 1 110 ? -9.119 -1.080 8.571 1.00 97.25 110 VAL A C 1
ATOM 904 O O . VAL A 1 110 ? -8.596 -0.234 9.292 1.00 97.25 110 VAL A O 1
ATOM 907 N N . LEU A 1 111 ? -10.411 -1.050 8.272 1.00 98.00 111 LEU A N 1
ATOM 908 C CA . LEU A 1 111 ? -11.336 -0.006 8.693 1.00 98.00 111 LEU A CA 1
ATOM 909 C C . LEU A 1 111 ? -12.412 -0.619 9.587 1.00 98.00 111 LEU A C 1
ATOM 911 O O . LEU A 1 111 ? -13.336 -1.257 9.093 1.00 98.00 111 LEU A O 1
ATOM 915 N N . ILE A 1 112 ? -12.306 -0.423 10.900 1.00 98.12 112 ILE A N 1
ATOM 916 C CA . ILE A 1 112 ? -13.353 -0.798 11.855 1.00 98.12 112 ILE A CA 1
ATOM 917 C C . ILE A 1 112 ? -14.229 0.429 12.104 1.00 98.12 112 ILE A C 1
ATOM 919 O O . ILE A 1 112 ? -13.755 1.429 12.646 1.00 98.12 112 ILE A O 1
ATOM 923 N N . ASN A 1 113 ? -15.496 0.362 11.700 1.00 98.25 113 ASN A N 1
ATOM 924 C CA . ASN A 1 113 ? -16.461 1.447 11.832 1.00 98.25 113 ASN A CA 1
ATOM 925 C C . ASN A 1 113 ? -17.703 1.018 12.621 1.00 98.25 113 ASN A C 1
ATOM 927 O O . ASN A 1 113 ? -18.546 0.276 12.117 1.00 98.25 113 ASN A O 1
ATOM 931 N N . ASN A 1 114 ? -17.852 1.552 13.829 1.00 98.06 114 ASN A N 1
ATOM 932 C CA . ASN A 1 114 ? -19.020 1.344 14.677 1.00 98.06 114 ASN A CA 1
ATOM 933 C C . ASN A 1 114 ? -19.932 2.567 14.602 1.00 98.06 114 ASN A C 1
ATOM 935 O O . ASN A 1 114 ? -19.539 3.672 14.981 1.00 98.06 114 ASN A O 1
ATOM 939 N N . VAL A 1 115 ? -21.145 2.365 14.101 1.00 97.31 115 VAL A N 1
ATOM 940 C CA . VAL A 1 115 ? -22.153 3.412 13.892 1.00 97.31 115 VAL A CA 1
ATOM 941 C C . VAL A 1 115 ? -23.337 3.224 14.825 1.00 97.31 115 VAL A C 1
ATOM 943 O O . VAL A 1 115 ? -23.735 4.185 15.482 1.00 97.31 115 VAL A O 1
ATOM 946 N N . LYS A 1 116 ? -23.867 1.999 14.887 1.00 96.62 116 LYS A N 1
ATOM 947 C CA . LYS A 1 116 ? -25.059 1.634 15.658 1.00 96.62 116 LYS A CA 1
ATOM 948 C C . LYS A 1 116 ? -24.644 0.877 16.909 1.00 96.62 116 LYS A C 1
ATOM 950 O O . LYS A 1 116 ? -23.906 -0.095 16.790 1.00 96.62 116 LYS A O 1
ATOM 955 N N . PHE A 1 117 ? -25.105 1.339 18.065 1.00 97.31 117 PHE A N 1
ATOM 956 C CA . PHE A 1 117 ? -24.766 0.796 19.379 1.00 97.31 117 PHE A CA 1
ATOM 957 C C . PHE A 1 117 ? -26.031 0.267 20.054 1.00 97.31 117 PHE A C 1
ATOM 959 O O . PHE A 1 117 ? -27.112 0.808 19.832 1.00 97.31 117 PHE A O 1
ATOM 966 N N . ASP A 1 118 ? -25.887 -0.768 20.875 1.00 97.06 118 ASP A N 1
ATOM 967 C CA . ASP A 1 118 ? -27.007 -1.455 21.525 1.00 97.06 118 ASP A CA 1
ATOM 968 C C . ASP A 1 118 ? -27.701 -0.564 22.573 1.00 97.06 118 ASP A C 1
ATOM 970 O O . ASP A 1 118 ? -28.916 -0.628 22.750 1.00 97.06 118 ASP A O 1
ATOM 974 N N . ASP A 1 119 ? -26.926 0.292 23.247 1.00 94.44 119 ASP A N 1
ATOM 975 C CA . ASP A 1 119 ? -27.401 1.303 24.197 1.00 94.44 119 ASP A CA 1
ATOM 976 C C . ASP A 1 119 ? -27.307 2.701 23.564 1.00 94.44 119 ASP A C 1
ATOM 978 O O . ASP A 1 119 ? -26.323 3.424 23.743 1.00 94.44 119 ASP A O 1
ATOM 982 N N . GLU A 1 120 ? -28.335 3.074 22.795 1.00 92.12 120 GLU A N 1
ATOM 983 C CA . GLU A 1 120 ? -28.410 4.369 22.101 1.00 92.12 120 GLU A CA 1
ATOM 984 C C . GLU A 1 120 ? -28.501 5.571 23.060 1.00 92.12 120 GLU A C 1
ATOM 986 O O . GLU A 1 120 ? -28.118 6.683 22.686 1.00 92.12 120 GLU A O 1
ATOM 991 N N . GLU A 1 121 ? -28.975 5.378 24.299 1.00 93.06 121 GLU A N 1
ATOM 992 C CA . GLU A 1 121 ? -29.042 6.456 25.297 1.00 93.06 121 GLU A CA 1
ATOM 993 C C . GLU A 1 121 ? -27.640 6.849 25.769 1.00 93.06 121 GLU A C 1
ATOM 995 O O . GLU A 1 121 ? -27.321 8.035 25.911 1.00 93.06 121 GLU A O 1
ATOM 1000 N N . LYS A 1 122 ? -26.786 5.850 25.999 1.00 94.19 122 LYS A N 1
ATOM 1001 C CA . LYS A 1 122 ? -25.404 6.050 26.439 1.00 94.19 122 LYS A CA 1
ATOM 1002 C C . LYS A 1 122 ? -24.453 6.334 25.280 1.00 94.19 122 LYS A C 1
ATOM 1004 O O . LYS A 1 122 ? -23.521 7.128 25.440 1.00 94.19 122 LYS A O 1
ATOM 1009 N N . TYR A 1 123 ? -24.673 5.695 24.134 1.00 95.81 123 TYR A N 1
ATOM 1010 C CA . TYR A 1 123 ? -23.837 5.784 22.939 1.00 95.81 123 TYR A CA 1
ATOM 1011 C C . TYR A 1 123 ? -24.695 6.103 21.707 1.00 95.81 123 TYR A C 1
ATOM 1013 O O . TYR A 1 123 ? -25.060 5.200 20.956 1.00 95.81 123 TYR A O 1
ATOM 1021 N N . PRO A 1 124 ? -24.989 7.393 21.455 1.00 95.62 124 PRO A N 1
ATOM 1022 C CA . PRO A 1 124 ? -25.819 7.794 20.324 1.00 95.62 124 PRO A CA 1
ATOM 1023 C C . PRO A 1 124 ? -25.243 7.341 18.979 1.00 95.62 124 PRO A C 1
ATOM 1025 O O . PRO A 1 124 ? -24.020 7.318 18.794 1.00 95.62 124 PRO A O 1
ATOM 1028 N N . GLU A 1 125 ? -26.121 7.044 18.020 1.00 95.75 125 GLU A N 1
ATOM 1029 C CA . GLU A 1 125 ? -25.733 6.634 16.668 1.00 95.75 125 GLU A CA 1
ATOM 1030 C C . GLU A 1 125 ? -24.787 7.658 16.008 1.00 95.75 125 GLU A C 1
ATOM 1032 O O . GLU A 1 125 ? -25.024 8.871 16.021 1.00 95.75 125 GLU A O 1
ATOM 1037 N N . ARG A 1 126 ? -23.699 7.174 15.397 1.00 95.88 126 ARG A N 1
ATOM 1038 C CA . ARG A 1 126 ? -22.672 8.019 14.755 1.00 95.88 126 ARG A CA 1
ATOM 1039 C C . ARG A 1 126 ? -23.020 8.352 13.300 1.00 95.88 126 ARG A C 1
ATOM 1041 O O . ARG A 1 126 ? -22.278 8.007 12.378 1.00 95.88 126 ARG A O 1
ATOM 1048 N N . LEU A 1 127 ? -24.146 9.034 13.101 1.00 92.38 127 LEU A N 1
ATOM 1049 C CA . LEU A 1 127 ? -24.631 9.430 11.774 1.00 92.38 127 LEU A CA 1
ATOM 1050 C C . LEU A 1 127 ? -23.571 10.209 10.980 1.00 92.38 127 LEU A C 1
ATOM 1052 O O . LEU A 1 127 ? -22.989 11.177 11.472 1.00 92.38 127 LEU A O 1
ATOM 1056 N N . GLY A 1 128 ? -23.361 9.819 9.721 1.00 90.62 128 GLY A N 1
ATOM 1057 C CA . GLY A 1 128 ? -22.434 10.484 8.805 1.00 90.62 128 GLY A CA 1
ATOM 1058 C C . GLY A 1 128 ? -21.054 9.835 8.730 1.00 90.62 128 GLY A C 1
ATOM 1059 O O . GLY A 1 128 ? -20.305 10.160 7.808 1.00 90.62 128 GLY A O 1
ATOM 1060 N N . SER A 1 129 ? -20.744 8.876 9.611 1.00 91.44 129 SER A N 1
ATOM 1061 C CA . SER A 1 129 ? -19.489 8.114 9.551 1.00 91.44 129 SER A CA 1
ATOM 1062 C C . SER A 1 129 ? -19.360 7.290 8.261 1.00 91.44 129 SER A C 1
ATOM 1064 O O . SER A 1 129 ? -18.255 6.905 7.885 1.00 91.44 129 SER A O 1
ATOM 1066 N N . GLU A 1 130 ? -20.458 7.035 7.547 1.00 91.44 130 GLU A N 1
ATOM 1067 C CA . GLU A 1 130 ? -20.459 6.387 6.230 1.00 91.44 130 GLU A CA 1
ATOM 1068 C C . GLU A 1 130 ? -19.716 7.218 5.178 1.00 91.44 130 GLU A C 1
ATOM 1070 O O . GLU A 1 130 ? -19.059 6.658 4.300 1.00 91.44 130 GLU A O 1
ATOM 1075 N N . LYS A 1 131 ? -19.776 8.553 5.275 1.00 94.62 131 LYS A N 1
ATOM 1076 C CA . LYS A 1 131 ? -19.048 9.442 4.358 1.00 94.62 131 LYS A CA 1
ATOM 1077 C C . LYS A 1 131 ? -17.540 9.356 4.574 1.00 94.62 131 LYS A C 1
ATOM 1079 O O . LYS A 1 131 ? -16.788 9.409 3.602 1.00 94.62 131 LYS A O 1
ATOM 1084 N N . ASP A 1 132 ? -17.107 9.180 5.822 1.00 94.75 132 ASP A N 1
ATOM 1085 C CA . ASP A 1 132 ? -15.697 8.950 6.143 1.00 94.75 132 ASP A CA 1
ATOM 1086 C C . ASP A 1 132 ? -15.228 7.614 5.555 1.00 94.75 132 ASP A C 1
ATOM 1088 O O . ASP A 1 132 ? -14.182 7.561 4.908 1.00 94.75 132 ASP A O 1
ATOM 1092 N N . VAL A 1 133 ? -16.037 6.553 5.689 1.00 96.81 133 VAL A N 1
ATOM 1093 C CA . VAL A 1 133 ? -15.755 5.239 5.083 1.00 96.81 133 VAL A CA 1
ATOM 1094 C C . VAL A 1 133 ? -15.604 5.343 3.566 1.00 96.81 133 VAL A C 1
ATOM 1096 O O . VAL A 1 133 ? -14.633 4.818 3.016 1.00 96.81 133 VAL A O 1
ATOM 1099 N N . GLU A 1 134 ? -16.522 6.032 2.883 1.00 97.31 134 GLU A N 1
ATOM 1100 C CA . GLU A 1 134 ? -16.454 6.238 1.432 1.00 97.31 134 GLU A CA 1
ATOM 1101 C C . GLU A 1 134 ? -15.175 6.992 1.035 1.00 97.31 134 GLU A C 1
ATOM 1103 O O . GLU A 1 134 ? -14.448 6.566 0.132 1.00 97.31 134 GLU A O 1
ATOM 1108 N N . GLY A 1 135 ? -14.868 8.087 1.738 1.00 97.75 135 GLY A N 1
ATOM 1109 C CA . GLY A 1 135 ? -13.687 8.909 1.487 1.00 97.75 135 GLY A CA 1
ATOM 1110 C C . GLY A 1 135 ? -12.377 8.144 1.679 1.00 97.75 135 GLY A C 1
ATOM 1111 O O . GLY A 1 135 ? -11.519 8.173 0.793 1.00 97.75 135 GLY A O 1
ATOM 1112 N N . ILE A 1 136 ? -12.241 7.422 2.795 1.00 97.69 136 ILE A N 1
ATOM 1113 C CA . ILE A 1 136 ? -11.067 6.593 3.110 1.00 97.69 136 ILE A CA 1
ATOM 1114 C C . ILE A 1 136 ? -10.918 5.486 2.066 1.00 97.69 136 ILE A C 1
ATOM 1116 O O . ILE A 1 136 ? -9.849 5.347 1.473 1.00 97.69 136 ILE A O 1
ATOM 1120 N N . THR A 1 137 ? -11.992 4.747 1.778 1.00 97.62 137 THR A N 1
ATOM 1121 C CA . THR A 1 137 ? -11.959 3.641 0.810 1.00 97.62 137 THR A CA 1
ATOM 1122 C C . THR A 1 137 ? -11.522 4.135 -0.562 1.00 97.62 137 THR A C 1
ATOM 1124 O O . THR A 1 137 ? -10.607 3.572 -1.166 1.00 97.62 137 THR A O 1
ATOM 1127 N N . LYS A 1 138 ? -12.111 5.236 -1.040 1.00 97.62 138 LYS A N 1
ATOM 1128 C CA . LYS A 1 138 ? -11.762 5.834 -2.331 1.00 97.62 138 LYS A CA 1
ATOM 1129 C C . LYS A 1 138 ? -10.310 6.310 -2.371 1.00 97.62 138 LYS A C 1
ATOM 1131 O O . LYS A 1 138 ? -9.626 6.071 -3.366 1.00 97.62 138 LYS A O 1
ATOM 1136 N N . LEU A 1 139 ? -9.841 6.972 -1.313 1.00 97.06 139 LEU A N 1
ATOM 1137 C CA . LEU A 1 139 ? -8.480 7.501 -1.229 1.00 97.06 139 LEU A CA 1
ATOM 1138 C C . LEU A 1 139 ? -7.435 6.380 -1.235 1.00 97.06 139 LEU A C 1
ATOM 1140 O O . LEU A 1 139 ? -6.511 6.410 -2.044 1.00 97.06 139 LEU A O 1
ATOM 1144 N N . PHE A 1 140 ? -7.587 5.381 -0.368 1.00 96.44 140 PHE A N 1
ATOM 1145 C CA . PHE A 1 140 ? -6.597 4.314 -0.226 1.00 96.44 140 PHE A CA 1
ATOM 1146 C C . PHE A 1 140 ? -6.619 3.327 -1.395 1.00 96.44 140 PHE A C 1
ATOM 1148 O O . PHE A 1 140 ? -5.554 2.902 -1.842 1.00 96.44 140 PHE A O 1
ATOM 1155 N N . THR A 1 141 ? -7.787 3.066 -1.990 1.00 94.12 141 THR A N 1
ATOM 1156 C CA . THR A 1 141 ? -7.869 2.318 -3.257 1.00 94.12 141 THR A CA 1
ATOM 1157 C C . THR A 1 141 ? -7.118 3.054 -4.372 1.00 94.12 141 THR A C 1
ATOM 1159 O O . THR A 1 141 ? -6.358 2.442 -5.121 1.00 94.12 141 THR A O 1
ATOM 1162 N N . ALA A 1 142 ? -7.261 4.385 -4.464 1.00 92.31 142 ALA A N 1
ATOM 1163 C CA . ALA A 1 142 ? -6.516 5.194 -5.434 1.00 92.31 142 ALA A CA 1
ATOM 1164 C C . ALA A 1 142 ? -4.996 5.190 -5.180 1.00 92.31 142 ALA A C 1
ATOM 1166 O O . ALA A 1 142 ? -4.216 5.410 -6.107 1.00 92.31 142 ALA A O 1
ATOM 1167 N N . PHE A 1 143 ? -4.572 4.909 -3.947 1.00 90.56 143 PHE A N 1
ATOM 1168 C CA . PHE A 1 143 ? -3.177 4.700 -3.565 1.00 90.56 143 PHE A CA 1
ATOM 1169 C C . PHE A 1 143 ? -2.757 3.223 -3.597 1.00 90.56 143 PHE A C 1
ATOM 1171 O O . PHE A 1 143 ? -1.745 2.890 -3.004 1.00 90.56 143 PHE A O 1
ATOM 1178 N N . ASN A 1 144 ? -3.465 2.337 -4.306 1.00 90.12 144 ASN A N 1
ATOM 1179 C CA . ASN A 1 144 ? -3.118 0.913 -4.447 1.00 90.12 144 ASN A CA 1
ATOM 1180 C C . ASN A 1 144 ? -3.040 0.129 -3.121 1.00 90.12 144 ASN A C 1
ATOM 1182 O O . ASN A 1 144 ? -2.225 -0.787 -3.005 1.00 90.12 144 ASN A O 1
ATOM 1186 N N . PHE A 1 145 ? -3.866 0.457 -2.133 1.00 94.50 145 PHE A N 1
ATOM 1187 C CA . PHE A 1 145 ? -4.059 -0.388 -0.952 1.00 94.50 145 PHE A CA 1
ATOM 1188 C C . PHE A 1 145 ? -5.264 -1.314 -1.123 1.00 94.50 145 PHE A C 1
ATOM 1190 O O . PHE A 1 145 ? -6.217 -0.974 -1.828 1.00 94.50 145 PHE A O 1
ATOM 1197 N N . ASP A 1 146 ? -5.231 -2.453 -0.437 1.00 94.25 146 ASP A N 1
ATOM 1198 C CA . ASP A 1 146 ? -6.402 -3.309 -0.239 1.00 94.25 146 ASP A CA 1
ATOM 1199 C C . ASP A 1 146 ? -7.191 -2.819 0.984 1.00 94.25 146 ASP A C 1
ATOM 1201 O O . ASP A 1 146 ? -6.655 -2.792 2.091 1.00 94.25 146 ASP A O 1
ATOM 1205 N N . VAL A 1 147 ? -8.438 -2.375 0.800 1.00 96.75 147 VAL A N 1
ATOM 1206 C CA . VAL A 1 147 ? -9.249 -1.782 1.879 1.00 96.75 147 VAL A CA 1
ATOM 1207 C C . VAL A 1 147 ? -10.288 -2.783 2.374 1.00 96.75 147 VAL A C 1
ATOM 1209 O O . VAL A 1 147 ? -11.159 -3.211 1.619 1.00 96.75 147 VAL A O 1
ATOM 1212 N N . GLN A 1 148 ? -10.248 -3.087 3.669 1.00 96.69 148 GLN A N 1
ATOM 1213 C CA . GLN A 1 148 ? -11.123 -4.052 4.330 1.00 96.69 148 GLN A CA 1
ATOM 1214 C C . GLN A 1 148 ? -11.991 -3.353 5.379 1.00 96.69 148 GLN A C 1
ATOM 1216 O O . GLN A 1 148 ? -11.480 -2.748 6.319 1.00 96.69 148 GLN A O 1
ATOM 1221 N N . LEU A 1 149 ? -13.315 -3.429 5.223 1.00 97.38 149 LEU A N 1
ATOM 1222 C CA . LEU A 1 149 ? -14.282 -2.775 6.107 1.00 97.38 149 LEU A CA 1
ATOM 1223 C C . LEU A 1 149 ? -14.935 -3.779 7.064 1.00 97.38 149 LEU A C 1
ATOM 1225 O O . LEU A 1 149 ? -15.586 -4.731 6.636 1.00 97.38 149 LEU A O 1
ATOM 1229 N N . TYR A 1 150 ? -14.859 -3.483 8.357 1.00 97.69 150 TYR A N 1
ATOM 1230 C CA . TYR A 1 150 ? -15.567 -4.158 9.438 1.00 97.69 150 TYR A CA 1
ATOM 1231 C C . TYR A 1 150 ? -16.571 -3.176 10.048 1.00 97.69 150 TYR A C 1
ATOM 1233 O O . TYR A 1 150 ? -16.193 -2.105 10.512 1.00 97.69 150 TYR A O 1
ATOM 1241 N N . SER A 1 151 ? -17.862 -3.506 10.019 1.00 97.44 151 SER A N 1
ATOM 1242 C CA . SER A 1 151 ? -18.928 -2.613 10.497 1.00 97.44 151 SER A CA 1
ATOM 1243 C C . SER A 1 151 ? -19.582 -3.139 11.768 1.00 97.44 151 SER A C 1
ATOM 1245 O O . SER A 1 151 ? -19.889 -4.327 11.829 1.00 97.44 151 SER A O 1
ATOM 1247 N N . ASN A 1 152 ? -19.843 -2.238 12.720 1.00 97.75 152 ASN A N 1
ATOM 1248 C CA . ASN A 1 152 ? -20.608 -2.479 13.948 1.00 97.75 152 ASN A CA 1
ATOM 1249 C C . ASN A 1 152 ? -20.141 -3.724 14.722 1.00 97.75 152 ASN A C 1
ATOM 1251 O O . ASN A 1 152 ? -20.852 -4.722 14.789 1.00 97.75 152 ASN A O 1
ATOM 1255 N N . LYS A 1 153 ? -18.927 -3.657 15.273 1.00 98.44 153 LYS A N 1
ATOM 1256 C CA . LYS A 1 153 ? -18.282 -4.727 16.035 1.00 98.44 153 LYS A CA 1
ATOM 1257 C C . LYS A 1 153 ? -18.361 -4.513 17.541 1.00 98.44 153 LYS A C 1
ATOM 1259 O O . LYS A 1 153 ? -18.154 -3.393 18.023 1.00 98.44 153 LYS A O 1
ATOM 1264 N N . THR A 1 154 ? -18.618 -5.588 18.282 1.00 98.56 154 THR A N 1
ATOM 1265 C CA . THR A 1 154 ? -18.478 -5.607 19.749 1.00 98.56 154 THR A CA 1
ATOM 1266 C C . THR A 1 154 ? -17.018 -5.410 20.158 1.00 98.56 154 THR A C 1
ATOM 1268 O O . THR A 1 154 ? -16.114 -5.484 19.319 1.00 98.56 154 THR A O 1
ATOM 1271 N N . ALA A 1 155 ? -16.755 -5.148 21.440 1.00 98.25 155 ALA A N 1
ATOM 1272 C CA . ALA A 1 155 ? -15.376 -5.031 21.921 1.00 98.25 155 ALA A CA 1
ATOM 1273 C C . ALA A 1 155 ? -14.556 -6.307 21.648 1.00 98.25 155 ALA A C 1
ATOM 1275 O O . ALA A 1 155 ? -13.411 -6.210 21.204 1.00 98.25 155 ALA A O 1
ATOM 1276 N N . GLU A 1 156 ? -15.171 -7.476 21.842 1.00 98.25 156 GLU A N 1
ATOM 1277 C CA . GLU A 1 156 ? -14.576 -8.787 21.559 1.00 98.25 156 GLU A CA 1
ATOM 1278 C C . GLU A 1 156 ? -14.326 -8.985 20.057 1.00 98.25 156 GLU A C 1
ATOM 1280 O O . GLU A 1 156 ? -13.205 -9.281 19.653 1.00 98.25 156 GLU A O 1
ATOM 1285 N N . GLU A 1 157 ? -15.315 -8.710 19.199 1.00 98.50 157 GLU A N 1
ATOM 1286 C CA . GLU A 1 157 ? -15.144 -8.855 17.748 1.00 98.50 157 GLU A CA 1
ATOM 1287 C C . GLU A 1 157 ? -14.095 -7.892 17.170 1.00 98.50 157 GLU A C 1
ATOM 1289 O O . GLU A 1 157 ? -13.427 -8.214 16.181 1.00 98.50 157 GLU A O 1
ATOM 1294 N N . MET A 1 158 ? -13.954 -6.692 17.749 1.00 98.38 158 MET A N 1
ATOM 1295 C CA . MET A 1 158 ? -12.872 -5.773 17.392 1.00 98.38 158 MET A CA 1
ATOM 1296 C C . MET A 1 158 ? -11.512 -6.370 17.750 1.00 98.38 158 MET A C 1
ATOM 1298 O O . MET A 1 158 ? -10.609 -6.341 16.917 1.00 98.38 158 MET A O 1
ATOM 1302 N N . GLU A 1 159 ? -11.357 -6.913 18.960 1.00 98.00 159 GLU A N 1
ATOM 1303 C CA . GLU A 1 159 ? -10.112 -7.558 19.385 1.00 98.00 159 GLU A CA 1
ATOM 1304 C C . GLU A 1 159 ? -9.766 -8.753 18.488 1.00 98.00 159 GLU A C 1
ATOM 1306 O O . GLU A 1 159 ? -8.636 -8.834 18.002 1.00 98.00 159 GLU A O 1
ATOM 1311 N N . ASP A 1 160 ? -10.743 -9.606 18.176 1.00 97.69 160 ASP A N 1
ATOM 1312 C CA . ASP A 1 160 ? -10.581 -10.748 17.271 1.00 97.69 160 ASP A CA 1
ATOM 1313 C C . ASP A 1 160 ? -10.171 -10.323 15.860 1.00 97.69 160 ASP A C 1
ATOM 1315 O O . ASP A 1 160 ? -9.269 -10.916 15.261 1.00 97.69 160 ASP A O 1
ATOM 1319 N N . SER A 1 161 ? -10.792 -9.263 15.335 1.00 96.75 161 SER A N 1
ATOM 1320 C CA . SER A 1 161 ? -10.418 -8.699 14.036 1.00 96.75 161 SER A CA 1
ATOM 1321 C C . SER A 1 161 ? -8.966 -8.218 14.073 1.00 96.75 161 SER A C 1
ATOM 1323 O O . SER A 1 161 ? -8.178 -8.571 13.206 1.00 96.75 161 SER A O 1
ATOM 1325 N N . ILE A 1 162 ? -8.556 -7.489 15.112 1.00 95.94 162 ILE A N 1
ATOM 1326 C CA . ILE A 1 162 ? -7.179 -6.988 15.248 1.00 95.94 162 ILE A CA 1
ATOM 1327 C C . ILE A 1 162 ? -6.173 -8.142 15.389 1.00 95.94 162 ILE A C 1
ATOM 1329 O O . ILE A 1 162 ? -5.096 -8.087 14.796 1.00 95.94 162 ILE A O 1
ATOM 1333 N N . LEU A 1 163 ? -6.513 -9.192 16.141 1.00 95.44 163 LEU A N 1
ATOM 1334 C CA . LEU A 1 163 ? -5.690 -10.396 16.289 1.00 95.44 163 LEU A CA 1
ATOM 1335 C C . LEU A 1 163 ? -5.500 -11.123 14.960 1.00 95.44 163 LEU A C 1
ATOM 1337 O O . LEU A 1 163 ? -4.376 -11.510 14.638 1.00 95.44 163 LEU A O 1
ATOM 1341 N N . LYS A 1 164 ? -6.578 -11.286 14.190 1.00 94.06 164 LYS A N 1
ATOM 1342 C CA . LYS A 1 164 ? -6.533 -11.890 12.858 1.00 94.06 164 LYS A CA 1
ATOM 1343 C C . LYS A 1 164 ? -5.595 -11.103 11.943 1.00 94.06 164 LYS A C 1
ATOM 1345 O O . LYS A 1 164 ? -4.668 -11.680 11.386 1.00 94.06 164 LYS A O 1
ATOM 1350 N N . GLU A 1 165 ? -5.794 -9.792 11.842 1.00 92.62 165 GLU A N 1
ATOM 1351 C CA . GLU A 1 165 ? -5.014 -8.922 10.953 1.00 92.62 165 GLU A CA 1
ATOM 1352 C C . GLU A 1 165 ? -3.529 -8.858 11.349 1.00 92.62 165 GLU A C 1
ATOM 1354 O O . GLU A 1 165 ? -2.663 -8.770 10.480 1.00 92.62 165 GLU A O 1
ATOM 1359 N N . ALA A 1 166 ? -3.224 -8.961 12.649 1.00 91.19 166 ALA A N 1
ATOM 1360 C CA . ALA A 1 166 ? -1.859 -9.019 13.176 1.00 91.19 166 ALA A CA 1
ATOM 1361 C C . ALA A 1 166 ? -1.163 -10.379 12.972 1.00 91.19 166 ALA A C 1
ATOM 1363 O O . ALA A 1 166 ? 0.061 -10.460 13.103 1.00 91.19 166 ALA A O 1
ATOM 1364 N N . ALA A 1 167 ? -1.923 -11.446 12.709 1.00 89.69 167 ALA A N 1
ATOM 1365 C CA . ALA A 1 167 ? -1.400 -12.782 12.430 1.00 89.69 167 ALA A CA 1
ATOM 1366 C C . ALA A 1 167 ? -1.143 -13.026 10.932 1.00 89.69 167 ALA A C 1
ATOM 1368 O O . ALA A 1 167 ? -0.442 -13.978 10.582 1.00 89.69 167 ALA A O 1
ATOM 1369 N N . GLU A 1 168 ? -1.702 -12.194 10.049 1.00 86.19 168 GLU A N 1
ATOM 1370 C CA . GLU A 1 168 ? -1.438 -12.261 8.612 1.00 86.19 168 GLU A CA 1
ATOM 1371 C C . GLU A 1 168 ? -0.002 -11.809 8.293 1.00 86.19 168 GLU A C 1
ATOM 1373 O O . GLU A 1 168 ? 0.543 -10.896 8.911 1.00 86.19 168 GLU A O 1
ATOM 1378 N N . SER A 1 169 ? 0.640 -12.484 7.334 1.00 81.31 169 SER A N 1
ATOM 1379 C CA . SER A 1 169 ? 2.029 -12.189 6.967 1.00 81.31 169 SER A CA 1
ATOM 1380 C C . SER A 1 169 ? 2.128 -10.891 6.171 1.00 81.31 169 SER A C 1
ATOM 1382 O O . SER A 1 169 ? 1.495 -10.751 5.128 1.00 81.31 169 SER A O 1
ATOM 1384 N N . THR A 1 170 ? 3.016 -9.999 6.606 1.00 81.19 170 THR A N 1
ATOM 1385 C CA . THR A 1 170 ? 3.318 -8.724 5.939 1.00 81.19 170 THR A CA 1
ATOM 1386 C C . THR A 1 170 ? 4.466 -8.816 4.929 1.00 81.19 170 THR A C 1
ATOM 1388 O O . THR A 1 170 ? 4.933 -7.801 4.425 1.00 81.19 170 THR A O 1
ATOM 1391 N N . ALA A 1 171 ? 4.935 -10.023 4.590 1.00 81.69 171 ALA A N 1
ATOM 1392 C CA . ALA A 1 171 ? 6.145 -10.218 3.781 1.00 81.69 171 ALA A CA 1
ATOM 1393 C C . ALA A 1 171 ? 6.080 -9.592 2.370 1.00 81.69 171 ALA A C 1
ATOM 1395 O O . ALA A 1 171 ? 7.122 -9.315 1.774 1.00 81.69 171 ALA A O 1
ATOM 1396 N N . ASN A 1 172 ? 4.869 -9.386 1.843 1.00 81.50 172 ASN A N 1
ATOM 1397 C CA . ASN A 1 172 ? 4.603 -8.752 0.548 1.00 81.50 172 ASN A CA 1
ATOM 1398 C C . ASN A 1 172 ? 3.796 -7.451 0.690 1.00 81.50 172 ASN A C 1
ATOM 1400 O O . ASN A 1 172 ? 3.076 -7.067 -0.230 1.00 81.50 172 ASN A O 1
ATOM 1404 N N . GLU A 1 173 ? 3.879 -6.802 1.849 1.00 86.12 173 GLU A N 1
ATOM 1405 C CA . GLU A 1 173 ? 3.233 -5.527 2.133 1.00 86.12 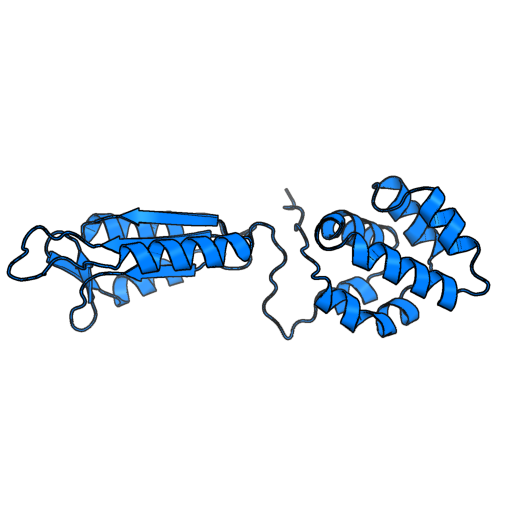173 GLU A CA 1
ATOM 1406 C C . GLU A 1 173 ? 4.308 -4.501 2.470 1.00 86.12 173 GLU A C 1
ATOM 1408 O O . GLU A 1 173 ? 5.246 -4.773 3.217 1.00 86.12 173 GLU A O 1
ATOM 1413 N N . ASP A 1 174 ? 4.180 -3.305 1.912 1.00 86.69 174 ASP A N 1
ATOM 1414 C CA . ASP A 1 174 ? 4.981 -2.170 2.344 1.00 86.69 174 ASP A CA 1
ATOM 1415 C C . ASP A 1 174 ? 4.413 -1.608 3.648 1.00 86.69 174 ASP A C 1
ATOM 1417 O O . ASP A 1 174 ? 5.140 -1.306 4.585 1.00 86.69 174 ASP A O 1
ATOM 1421 N N . CYS A 1 175 ? 3.095 -1.439 3.722 1.00 89.81 175 CYS A N 1
ATOM 1422 C CA . CYS A 1 175 ? 2.470 -0.655 4.771 1.00 89.81 175 CYS A CA 1
ATOM 1423 C C . CYS A 1 175 ? 1.140 -1.258 5.213 1.00 89.81 175 CYS A C 1
ATOM 1425 O O . CYS A 1 175 ? 0.254 -1.517 4.404 1.00 89.81 175 CYS A O 1
ATOM 1427 N N . PHE A 1 176 ? 0.988 -1.396 6.527 1.00 92.75 176 PHE A N 1
ATOM 1428 C CA . PHE A 1 176 ? -0.275 -1.710 7.173 1.00 92.75 176 PHE A CA 1
ATOM 1429 C C . PHE A 1 176 ? -0.867 -0.448 7.804 1.00 92.75 176 PHE A C 1
ATOM 1431 O O . PHE A 1 176 ? -0.177 0.274 8.531 1.00 92.75 176 PHE A O 1
ATOM 1438 N N . VAL A 1 177 ? -2.152 -0.194 7.561 1.00 95.12 177 VAL A N 1
ATOM 1439 C CA . VAL A 1 177 ? -2.885 0.932 8.156 1.00 95.12 177 VAL A CA 1
ATOM 1440 C C . VAL A 1 177 ? -4.158 0.411 8.809 1.00 95.12 177 VAL A C 1
ATOM 1442 O O . VAL A 1 177 ? -4.900 -0.357 8.209 1.00 95.12 177 VAL A O 1
ATOM 1445 N N . MET A 1 178 ? -4.451 0.866 10.025 1.00 96.12 178 MET A N 1
ATOM 1446 C CA . MET A 1 178 ? -5.698 0.538 10.711 1.00 96.12 178 MET A CA 1
ATOM 1447 C C . MET A 1 178 ? -6.410 1.810 11.164 1.00 96.12 178 MET A C 1
ATOM 1449 O O . MET A 1 178 ? -5.838 2.644 11.866 1.00 96.12 178 MET A O 1
ATOM 1453 N N . PHE A 1 179 ? -7.676 1.928 10.788 1.00 97.62 179 PHE A N 1
ATOM 1454 C CA . PHE A 1 179 ? -8.598 2.957 11.235 1.00 97.62 179 PHE A CA 1
ATOM 1455 C C . PHE A 1 179 ? -9.603 2.343 12.203 1.00 97.62 179 PHE A C 1
ATOM 1457 O O . PHE A 1 179 ? -10.283 1.369 11.880 1.00 97.62 179 PHE A O 1
ATOM 1464 N N . LEU A 1 180 ? -9.716 2.948 13.381 1.00 97.12 180 LEU A N 1
ATOM 1465 C CA . LEU A 1 180 ? -10.668 2.561 14.412 1.00 97.12 180 LEU A CA 1
ATOM 1466 C C . LEU A 1 180 ? -11.621 3.734 14.657 1.00 97.12 180 LEU A C 1
ATOM 1468 O O . LEU A 1 180 ? -11.212 4.766 15.191 1.00 97.12 180 LEU A O 1
ATOM 1472 N N . MET A 1 181 ? -12.874 3.597 14.228 1.00 97.50 181 MET A N 1
ATOM 1473 C CA . MET A 1 181 ? -13.878 4.662 14.245 1.00 97.50 181 MET A CA 1
ATOM 1474 C C . MET A 1 181 ? -15.071 4.237 15.098 1.00 97.50 181 MET A C 1
ATOM 1476 O O . MET A 1 181 ? -15.922 3.464 14.668 1.00 97.50 181 MET A O 1
ATOM 1480 N N . SER A 1 182 ? -15.121 4.737 16.329 1.00 97.75 182 SER A N 1
ATOM 1481 C CA . SER A 1 182 ? -16.171 4.429 17.301 1.00 97.75 182 SER A CA 1
ATOM 1482 C C . SER A 1 182 ? -16.261 5.538 18.355 1.00 97.75 182 SER A C 1
ATOM 1484 O O . SER A 1 182 ? -15.516 6.521 18.301 1.00 97.75 182 SER A O 1
ATOM 1486 N N . HIS A 1 183 ? -17.147 5.381 19.336 1.00 97.38 183 HIS A N 1
ATOM 1487 C CA . HIS A 1 183 ? -17.072 6.148 20.577 1.00 97.38 183 HIS A CA 1
ATOM 1488 C C . HIS A 1 183 ? -15.804 5.797 21.360 1.00 97.38 183 HIS A C 1
ATOM 1490 O O . HIS A 1 183 ? -15.272 4.686 21.286 1.00 97.38 183 HIS A O 1
ATOM 1496 N N . GLY A 1 184 ? -15.317 6.769 22.126 1.00 94.56 184 GLY A N 1
ATOM 1497 C CA . GLY A 1 184 ? -14.125 6.633 22.953 1.00 94.56 184 GLY A CA 1
ATOM 1498 C C . GLY A 1 184 ? -14.438 6.803 24.433 1.00 94.56 184 GLY A C 1
ATOM 1499 O O . GLY A 1 184 ? -15.329 7.554 24.825 1.00 94.56 184 GLY A O 1
ATOM 1500 N N . ALA A 1 185 ? -13.648 6.142 25.268 1.00 92.12 185 ALA A N 1
ATOM 1501 C CA . ALA A 1 185 ? -13.536 6.440 26.689 1.00 92.12 185 ALA A CA 1
ATOM 1502 C C . ALA A 1 185 ? -12.058 6.673 27.029 1.00 92.12 185 ALA A C 1
ATOM 1504 O O . ALA A 1 185 ? -11.172 6.360 26.234 1.00 92.12 185 ALA A O 1
ATOM 1505 N N . LEU A 1 186 ? -11.756 7.226 28.207 1.00 94.94 186 LEU A N 1
ATOM 1506 C CA . LEU A 1 186 ? -10.366 7.461 28.609 1.00 94.94 186 LEU A CA 1
ATOM 1507 C C . LEU A 1 186 ? -9.549 6.160 28.488 1.00 94.94 186 LEU A C 1
ATOM 1509 O O . LEU A 1 186 ? -9.829 5.189 29.188 1.00 94.94 186 LEU A O 1
ATOM 1513 N N . GLY A 1 187 ? -8.575 6.139 27.575 1.00 96.38 187 GLY A N 1
ATOM 1514 C CA . GLY A 1 187 ? -7.706 4.986 27.312 1.00 96.38 187 GLY A CA 1
ATOM 1515 C C . GLY A 1 187 ? -8.331 3.819 26.531 1.00 96.38 187 GLY A C 1
ATOM 1516 O O . GLY A 1 187 ? -7.664 2.794 26.385 1.00 96.38 187 GLY A O 1
ATOM 1517 N N . ASN A 1 188 ? -9.569 3.943 26.043 1.00 97.88 188 ASN A N 1
ATOM 1518 C CA . ASN A 1 188 ? -10.310 2.844 25.423 1.00 97.88 188 ASN A CA 1
ATOM 1519 C C . ASN A 1 188 ? -11.096 3.291 24.184 1.00 97.88 188 ASN A C 1
ATOM 1521 O O . ASN A 1 188 ? -11.572 4.427 24.115 1.00 97.88 188 ASN A O 1
ATOM 1525 N N . ILE A 1 189 ? -11.312 2.352 23.269 1.00 97.94 189 ILE A N 1
ATOM 1526 C CA . ILE A 1 189 ? -12.348 2.427 22.238 1.00 97.94 189 ILE A CA 1
ATOM 1527 C C . ILE A 1 189 ? -13.549 1.571 22.657 1.00 97.94 189 ILE A C 1
ATOM 1529 O O . ILE A 1 189 ? -13.384 0.598 23.391 1.00 97.94 189 ILE A O 1
ATOM 1533 N N . VAL A 1 190 ? -14.756 1.961 22.257 1.00 98.19 190 VAL A N 1
ATOM 1534 C CA . VAL A 1 190 ? -16.007 1.318 22.685 1.00 98.19 190 VAL A CA 1
ATOM 1535 C C . VAL A 1 190 ? -16.564 0.428 21.570 1.00 98.19 190 VAL A C 1
ATOM 1537 O O . VAL A 1 190 ? -16.596 0.841 20.410 1.00 98.19 190 VAL A O 1
ATOM 1540 N N . GLY A 1 191 ? -16.975 -0.794 21.899 1.00 98.25 191 GLY A N 1
ATOM 1541 C CA . GLY A 1 191 ? -17.703 -1.684 20.989 1.00 98.25 191 GLY A CA 1
ATOM 1542 C C . GLY A 1 191 ? -19.180 -1.317 20.878 1.00 98.25 191 GLY A C 1
ATOM 1543 O O . GLY A 1 191 ? -19.679 -0.497 21.645 1.00 98.25 191 GLY A O 1
ATOM 1544 N N . VAL A 1 192 ? -19.898 -1.900 19.917 1.00 98.38 192 VAL A N 1
ATOM 1545 C CA . VAL A 1 192 ? -21.349 -1.642 19.773 1.00 98.38 192 VAL A CA 1
ATOM 1546 C C . VAL A 1 192 ? -22.167 -2.098 20.981 1.00 98.38 192 VAL A C 1
ATOM 1548 O O . VAL A 1 192 ? -23.183 -1.490 21.293 1.00 98.38 192 VAL A O 1
ATOM 1551 N N . ASP A 1 193 ? -21.646 -3.077 21.714 1.00 98.06 193 ASP A N 1
ATOM 1552 C CA . ASP A 1 193 ? -22.133 -3.589 22.997 1.00 98.06 193 ASP A CA 1
ATOM 1553 C C . ASP A 1 193 ? -21.892 -2.630 24.180 1.00 98.06 193 ASP A C 1
ATOM 1555 O O . ASP A 1 193 ? -22.305 -2.893 25.307 1.00 98.06 193 ASP A O 1
ATOM 1559 N N . GLY A 1 194 ? -21.202 -1.507 23.956 1.00 96.69 194 GLY A N 1
ATOM 1560 C CA . GLY A 1 194 ? -20.848 -0.542 24.997 1.00 96.69 194 GLY A CA 1
ATOM 1561 C C . GLY A 1 194 ? -19.667 -0.968 25.877 1.00 96.69 194 GLY A C 1
ATOM 1562 O O . GLY A 1 194 ? -19.248 -0.197 26.754 1.00 96.69 194 GLY A O 1
ATOM 1563 N N . GLU A 1 195 ? -19.104 -2.152 25.629 1.00 98.00 195 GLU A N 1
ATOM 1564 C CA . GLU A 1 195 ? -17.906 -2.651 26.295 1.00 98.00 195 GLU A CA 1
ATOM 1565 C C . GLU A 1 195 ? -16.648 -1.949 25.774 1.00 98.00 195 GLU A C 1
ATOM 1567 O O . GLU A 1 195 ? -16.619 -1.335 24.702 1.00 98.00 195 GLU A O 1
ATOM 1572 N N . LYS A 1 196 ? -15.585 -1.978 26.580 1.00 97.88 196 LYS A N 1
ATOM 1573 C CA . LYS A 1 196 ? -14.366 -1.195 26.338 1.00 97.88 196 LYS A CA 1
ATOM 1574 C C . LYS A 1 196 ? -13.213 -2.083 25.902 1.00 97.88 196 LYS A C 1
ATOM 1576 O O . LYS A 1 196 ? -12.824 -2.991 26.629 1.00 97.88 196 LYS A O 1
ATOM 1581 N N . LEU A 1 197 ? -12.582 -1.711 24.795 1.00 98.25 197 LEU A N 1
ATOM 1582 C CA . LEU A 1 197 ? -11.317 -2.268 24.335 1.00 98.25 197 LEU A CA 1
ATOM 1583 C C . LEU A 1 197 ? -10.168 -1.277 24.624 1.00 98.25 197 LEU A C 1
ATOM 1585 O O . LEU A 1 197 ? -10.139 -0.177 24.058 1.00 98.25 197 LEU A O 1
ATOM 1589 N N . PRO A 1 198 ? -9.200 -1.623 25.493 1.00 98.19 198 PRO A N 1
ATOM 1590 C CA . PRO A 1 198 ? -8.086 -0.734 25.815 1.00 98.19 198 PRO A CA 1
ATOM 1591 C C . PRO A 1 198 ? -7.118 -0.522 24.647 1.00 98.19 198 PRO A C 1
ATOM 1593 O O . PRO A 1 198 ? -6.663 -1.478 24.014 1.00 98.19 198 PRO A O 1
ATOM 1596 N N . TYR A 1 199 ? -6.655 0.718 24.443 1.00 97.00 199 TYR A N 1
ATOM 1597 C CA . TYR A 1 199 ? -5.596 1.004 23.458 1.00 97.00 199 TYR A CA 1
ATOM 1598 C C . TYR A 1 199 ? -4.289 0.264 23.769 1.00 97.00 199 TYR A C 1
ATOM 1600 O O . TYR A 1 199 ? -3.503 -0.037 22.872 1.00 97.00 199 TYR A O 1
ATOM 1608 N N . SER A 1 200 ? -4.027 -0.038 25.044 1.00 96.38 200 SER A N 1
ATOM 1609 C CA . SER A 1 200 ? -2.867 -0.831 25.460 1.00 96.38 200 SER A CA 1
ATOM 1610 C C . SER A 1 200 ? -2.928 -2.269 24.938 1.00 96.38 200 SER A C 1
ATOM 1612 O O . SER A 1 200 ? -1.889 -2.798 24.543 1.00 96.38 200 SER A O 1
ATOM 1614 N N . THR A 1 201 ? -4.117 -2.877 24.886 1.00 96.56 201 THR A N 1
ATOM 1615 C CA . THR A 1 201 ? -4.343 -4.209 24.307 1.00 96.56 201 THR A CA 1
ATOM 1616 C C . THR A 1 201 ? -4.064 -4.186 22.809 1.00 96.56 201 THR A C 1
ATOM 1618 O O . THR A 1 201 ? -3.216 -4.944 22.341 1.00 96.56 201 THR A O 1
ATOM 1621 N N . ILE A 1 202 ? -4.655 -3.229 22.087 1.00 95.81 202 ILE A N 1
ATOM 1622 C CA . ILE A 1 202 ? -4.457 -3.044 20.640 1.00 95.81 202 ILE A CA 1
ATOM 1623 C C . ILE A 1 202 ? -2.966 -2.869 20.312 1.00 95.81 202 ILE A C 1
ATOM 1625 O O . ILE A 1 202 ? -2.399 -3.610 19.510 1.00 95.81 202 ILE A O 1
ATOM 1629 N N . ASN A 1 203 ? -2.287 -1.952 21.008 1.00 93.56 203 ASN A N 1
ATOM 1630 C CA . ASN A 1 203 ? -0.853 -1.715 20.826 1.00 93.56 203 ASN A CA 1
ATOM 1631 C C . ASN A 1 203 ? 0.001 -2.952 21.139 1.00 93.56 203 ASN A C 1
ATOM 1633 O O . ASN A 1 203 ? 1.053 -3.147 20.535 1.00 93.56 203 ASN A O 1
ATOM 1637 N N . LYS A 1 204 ? -0.407 -3.776 22.109 1.00 94.62 204 LYS A N 1
ATOM 1638 C CA . LYS A 1 204 ? 0.305 -5.007 22.465 1.00 94.62 204 LYS A CA 1
ATOM 1639 C C . LYS A 1 204 ? 0.141 -6.081 21.392 1.00 94.62 204 LYS A C 1
ATOM 1641 O O . LYS A 1 204 ? 1.105 -6.803 21.151 1.00 94.62 204 LYS A O 1
ATOM 1646 N N . ILE A 1 205 ? -1.033 -6.182 20.772 1.00 94.00 205 ILE A N 1
ATOM 1647 C CA . ILE A 1 205 ? -1.288 -7.102 19.657 1.00 94.00 205 ILE A CA 1
ATOM 1648 C C . ILE A 1 205 ? -0.423 -6.696 18.456 1.00 94.00 205 ILE A C 1
ATOM 1650 O O . ILE A 1 205 ? 0.410 -7.484 18.014 1.00 94.00 205 ILE A O 1
ATOM 1654 N N . LEU A 1 206 ? -0.508 -5.432 18.031 1.00 90.00 206 LEU A N 1
ATOM 1655 C CA . LEU A 1 206 ? 0.207 -4.917 16.853 1.00 90.00 206 LEU A CA 1
ATOM 1656 C C . LEU A 1 206 ? 1.736 -4.835 17.019 1.00 90.00 206 LEU A C 1
ATOM 1658 O O . LEU A 1 206 ? 2.457 -4.749 16.037 1.00 90.00 206 LEU A O 1
ATOM 1662 N N . LYS A 1 207 ? 2.273 -4.851 18.247 1.00 86.88 207 LYS A N 1
ATOM 1663 C CA . LYS A 1 207 ? 3.733 -4.931 18.478 1.00 86.88 207 LYS A CA 1
ATOM 1664 C C . LYS A 1 207 ? 4.286 -6.352 18.434 1.00 86.88 207 LYS A C 1
ATOM 1666 O O . LYS A 1 207 ? 5.499 -6.522 18.345 1.00 86.88 207 LYS A O 1
ATOM 1671 N N . LYS A 1 208 ? 3.429 -7.359 18.603 1.00 77.25 208 LYS A N 1
ATOM 1672 C CA . LYS A 1 208 ? 3.819 -8.774 18.599 1.00 77.25 208 LYS A CA 1
ATOM 1673 C C . LYS A 1 208 ? 3.742 -9.403 17.211 1.00 77.25 208 LYS A C 1
ATOM 1675 O O . LYS A 1 208 ? 4.238 -10.517 17.055 1.00 77.25 208 LYS A O 1
ATOM 1680 N N . SER A 1 209 ? 3.125 -8.729 16.242 1.00 64.12 209 SER A N 1
ATOM 1681 C CA . SER A 1 209 ? 3.102 -9.185 14.855 1.00 64.12 209 SER A CA 1
ATOM 1682 C C . SER A 1 209 ? 4.535 -9.313 14.341 1.00 64.12 209 SER A C 1
ATOM 1684 O O . SER A 1 209 ? 5.370 -8.427 14.538 1.00 64.12 209 SER A O 1
ATOM 1686 N N . THR A 1 210 ? 4.836 -10.467 13.755 1.00 51.94 210 THR A N 1
ATOM 1687 C CA . THR A 1 210 ? 6.155 -10.757 13.182 1.00 51.94 210 THR A CA 1
ATOM 1688 C C . THR A 1 210 ? 6.173 -10.210 11.751 1.00 51.94 210 THR A C 1
ATOM 1690 O O . THR A 1 210 ? 5.174 -10.416 11.064 1.00 51.94 210 THR A O 1
ATOM 1693 N N . PRO A 1 211 ? 7.235 -9.506 11.312 1.00 49.84 211 PRO A N 1
ATOM 1694 C CA . PRO A 1 211 ? 7.346 -9.028 9.932 1.00 49.84 211 PRO A CA 1
ATOM 1695 C C . PRO A 1 211 ? 7.301 -10.162 8.897 1.00 49.84 211 PRO A C 1
ATOM 1697 O O . PRO A 1 211 ? 7.849 -11.252 9.191 1.00 49.84 211 PRO A O 1
#

Secondary structure (DSSP, 8-state):
----------HHHHHHTHHHHHHH---HHHHHHHHHHTTSS-HHHHHHHHTSSSHHHHHHHHHHHHHHHTTTTHHHHHHHHHHTT-HHHHHHHT-TTS----SSS--EEEEEE----S-TTTS---TTHHHHHHHHHHHHHHTTPEEEEEES--HHHHHHHHHHHHHS--TT-S--EEEEES-EETTEEEPTTS-EEEHHHHHHHHHH---

InterPro domains:
  IPR001309 Peptidase C14, p20 domain [PS50208] (105-207)
  IPR001315 CARD domain [PF00619] (14-93)
  IPR001315 CARD domain [PS50209] (6-96)
  IPR002398 Peptidase C14 family [PTHR47901] (84-208)
  IPR011029 Death-like domain superfamily [G3DSA:1.10.533.10] (10-89)
  IPR011029 Death-like domain superfamily [SSF47986] (13-100)
  IPR011600 Peptidase C14, caspase domain [PF00656] (107-207)
  IPR015917 Peptidase C14A, caspase catalytic domain [PR00376] (105-118)
  IPR015917 Peptidase C14A, caspase catalytic domain [PR00376] (126-144)
  IPR015917 Peptidase C14A, caspase catalytic domain [PR00376] (144-162)
  IPR015917 Peptidase C14A, caspase catalytic domain [PR00376] (176-184)
  IPR029030 Caspase-like domain superfamily [SSF52129] (90-208)

pLDDT: mean 91.16, std 11.44, range [30.17, 98.56]